Protein AF-R9MPZ7-F1 (afdb_monomer)

Foldseek 3Di:
DDPCDDLPPQQQFADQACRVPSVVVVVVVPPDDDDDDDDDDDDPPPQPFDADPQARDTHSDPPDGHRRDDQDFFLLSLLVVDDPLCSVVSVLLVVLLPVLDPPWDWGQDSSWIWTAAPHFIKTWGGGPFWIKTFLAQVLCVVCVVVLVVFRDDNGTTTGGSVDDDPSVSSSVSSNVRRD

Structure (mmCIF, N/CA/C/O backbone):
data_AF-R9MPZ7-F1
#
_entry.id   AF-R9MPZ7-F1
#
loop_
_atom_site.group_PDB
_atom_site.id
_atom_site.type_symbol
_atom_site.label_atom_id
_atom_site.label_alt_id
_atom_site.label_comp_id
_atom_site.label_asym_id
_atom_site.label_entity_id
_atom_site.label_seq_id
_atom_site.pdbx_PDB_ins_code
_atom_site.Cartn_x
_atom_site.Cartn_y
_atom_site.Cartn_z
_atom_site.occupancy
_atom_site.B_iso_or_equiv
_atom_site.auth_seq_id
_atom_site.auth_comp_id
_atom_site.auth_asym_id
_atom_site.auth_atom_id
_atom_site.pdbx_PDB_model_num
ATOM 1 N N . MET A 1 1 ? -10.317 -28.541 0.057 1.00 32.41 1 MET A N 1
ATOM 2 C CA . MET A 1 1 ? -10.136 -27.081 -0.075 1.00 32.41 1 MET A CA 1
ATOM 3 C C . MET A 1 1 ? -9.480 -26.610 1.207 1.00 32.41 1 MET A C 1
ATOM 5 O O . MET A 1 1 ? -10.174 -26.395 2.184 1.00 32.41 1 MET A O 1
ATOM 9 N N . GLU A 1 2 ? -8.153 -26.545 1.244 1.00 27.80 2 GLU A N 1
ATOM 10 C CA . GLU A 1 2 ? -7.414 -26.044 2.406 1.00 27.80 2 GLU A CA 1
ATOM 11 C C . GLU A 1 2 ? -6.335 -25.105 1.883 1.00 27.80 2 GLU A C 1
ATOM 13 O O . GLU A 1 2 ? -5.354 -25.539 1.286 1.00 27.80 2 GLU A O 1
ATOM 18 N N . ILE A 1 3 ? -6.553 -23.802 2.049 1.00 35.22 3 ILE A N 1
ATOM 19 C CA . ILE A 1 3 ? -5.539 -22.777 1.789 1.00 35.22 3 ILE A CA 1
ATOM 20 C C . ILE A 1 3 ? -5.187 -22.131 3.131 1.00 35.22 3 ILE A C 1
ATOM 22 O O . ILE A 1 3 ? -5.409 -20.948 3.363 1.00 35.22 3 ILE A O 1
ATOM 26 N N . SER A 1 4 ? -4.670 -22.934 4.062 1.00 31.81 4 SER A N 1
ATOM 27 C CA . SER A 1 4 ? -4.087 -22.457 5.318 1.00 31.81 4 SER A CA 1
ATOM 28 C C . SER A 1 4 ? -2.633 -22.038 5.072 1.00 31.81 4 SER A C 1
ATOM 30 O O . SER A 1 4 ? -1.670 -22.722 5.415 1.00 31.81 4 SER A O 1
ATOM 32 N N . GLY A 1 5 ? -2.456 -20.887 4.419 1.00 35.25 5 GLY A N 1
ATOM 33 C CA . GLY A 1 5 ? -1.146 -20.243 4.328 1.00 35.25 5 GLY A CA 1
ATOM 34 C C . GLY A 1 5 ? -0.676 -19.833 5.725 1.00 35.25 5 GLY A C 1
ATOM 35 O O . GLY A 1 5 ? -1.340 -19.042 6.392 1.00 35.25 5 GLY A O 1
ATOM 36 N N . ARG A 1 6 ? 0.461 -20.373 6.182 1.00 36.53 6 ARG A N 1
ATOM 37 C CA . ARG A 1 6 ? 1.02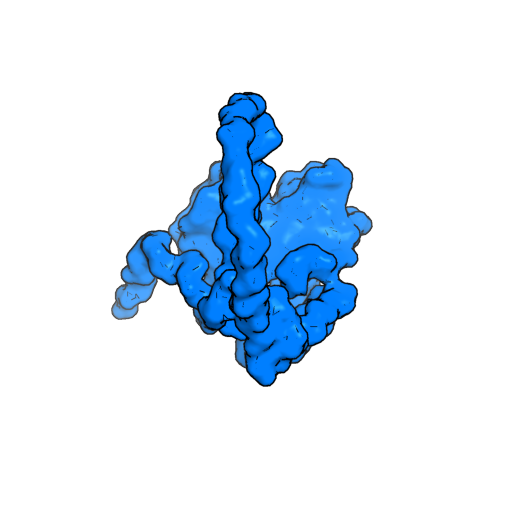1 -20.085 7.512 1.00 36.53 6 ARG A CA 1
ATOM 38 C C . ARG A 1 6 ? 1.215 -18.565 7.705 1.00 36.53 6 ARG A C 1
ATOM 40 O O . ARG A 1 6 ? 1.735 -17.914 6.795 1.00 36.53 6 ARG A O 1
ATOM 47 N N . PRO A 1 7 ? 0.910 -18.000 8.890 1.00 40.06 7 PRO A N 1
ATOM 48 C CA . PRO A 1 7 ? 0.994 -16.556 9.168 1.00 40.06 7 PRO A CA 1
ATOM 49 C C . PRO A 1 7 ? 2.359 -15.882 8.901 1.00 40.06 7 PRO A C 1
ATOM 51 O O . PRO A 1 7 ? 2.436 -14.663 8.821 1.00 40.06 7 PRO A O 1
ATOM 54 N N . GLY A 1 8 ? 3.447 -16.643 8.730 1.00 39.06 8 GLY A N 1
ATOM 55 C CA . GLY A 1 8 ? 4.814 -16.112 8.618 1.00 39.06 8 GLY A CA 1
ATOM 56 C C . GLY A 1 8 ? 5.377 -15.888 7.204 1.00 39.06 8 GLY A C 1
ATOM 57 O O . GLY A 1 8 ? 6.500 -15.392 7.089 1.00 39.06 8 GLY A O 1
ATOM 58 N N . GLU A 1 9 ? 4.673 -16.256 6.126 1.00 46.06 9 GLU A N 1
ATOM 59 C CA . GLU A 1 9 ? 5.253 -16.237 4.763 1.00 46.06 9 GLU A CA 1
ATOM 60 C C . GLU A 1 9 ? 4.840 -15.047 3.884 1.00 46.06 9 GLU A C 1
ATOM 62 O O . GLU A 1 9 ? 5.439 -14.814 2.829 1.00 46.06 9 GLU A O 1
ATOM 67 N N . TRP A 1 10 ? 3.865 -14.251 4.317 1.00 48.66 10 TRP A N 1
ATOM 68 C CA . TRP A 1 10 ? 3.258 -13.224 3.472 1.00 48.66 10 TRP A CA 1
ATOM 69 C C . TRP A 1 10 ? 4.205 -12.043 3.180 1.00 48.66 10 TRP A C 1
ATOM 71 O O . TRP A 1 10 ? 4.247 -11.568 2.054 1.00 48.66 10 TRP A O 1
ATOM 81 N N . GLY A 1 11 ? 5.092 -11.648 4.100 1.00 50.16 11 GLY A N 1
ATOM 82 C CA . GLY A 1 11 ? 5.930 -10.447 3.927 1.00 50.16 11 GLY A CA 1
ATOM 83 C C . GLY A 1 11 ? 7.163 -10.553 3.010 1.00 50.16 11 GLY A C 1
ATOM 84 O O . GLY A 1 11 ? 7.801 -9.540 2.738 1.00 50.16 11 GLY A O 1
ATOM 85 N N . LYS A 1 12 ? 7.558 -11.746 2.534 1.00 48.94 12 LYS A N 1
ATOM 86 C CA . LYS A 1 12 ? 8.933 -11.958 2.009 1.00 48.94 12 LYS A CA 1
ATOM 87 C C . LYS A 1 12 ? 9.092 -11.923 0.487 1.00 48.94 12 LYS A C 1
ATOM 89 O O . LYS A 1 12 ? 10.217 -12.023 -0.010 1.00 48.94 12 LYS A O 1
ATOM 94 N N . SER A 1 13 ? 8.005 -11.810 -0.276 1.00 56.50 13 SER A N 1
ATOM 95 C CA . SER A 1 13 ? 8.037 -12.048 -1.727 1.00 56.50 13 SER A CA 1
ATOM 96 C C . SER A 1 13 ? 7.462 -10.904 -2.561 1.00 56.50 13 SER A C 1
ATOM 98 O O . SER A 1 13 ? 6.609 -11.112 -3.418 1.00 56.50 13 SER A O 1
ATOM 100 N N . CYS A 1 14 ? 7.960 -9.683 -2.369 1.00 62.28 14 CYS A N 1
ATOM 101 C CA . CYS A 1 14 ? 7.661 -8.605 -3.312 1.00 62.28 14 CYS A CA 1
ATOM 102 C C . CYS A 1 14 ? 8.492 -8.741 -4.599 1.00 62.28 14 CYS A C 1
ATOM 104 O O . CYS A 1 14 ? 9.522 -9.429 -4.609 1.00 62.28 14 CYS A O 1
ATOM 106 N N . PHE A 1 15 ? 8.010 -8.176 -5.714 1.00 48.47 15 PHE A N 1
ATOM 107 C CA . PHE A 1 15 ? 8.695 -8.296 -7.006 1.00 48.47 15 PHE A CA 1
ATOM 108 C C . PHE A 1 15 ? 10.156 -7.824 -6.892 1.00 48.47 15 PHE A C 1
ATOM 110 O O . PHE A 1 15 ? 10.439 -6.923 -6.099 1.00 48.47 15 PHE A O 1
ATOM 117 N N . PRO A 1 16 ? 11.111 -8.455 -7.604 1.00 43.19 16 PRO A N 1
ATOM 118 C CA . PRO A 1 16 ? 12.512 -8.040 -7.580 1.00 43.19 16 PRO A CA 1
ATOM 119 C C . PRO A 1 16 ? 12.616 -6.579 -8.044 1.00 43.19 16 PRO A C 1
ATOM 121 O O . PRO A 1 16 ? 12.438 -6.280 -9.217 1.00 43.19 16 PRO A O 1
ATOM 124 N N . GLY A 1 17 ? 12.826 -5.683 -7.078 1.00 48.56 17 GLY A N 1
ATOM 125 C CA . GLY A 1 17 ? 12.708 -4.228 -7.214 1.00 48.56 17 GLY A CA 1
ATOM 126 C C . GLY A 1 17 ? 11.948 -3.581 -6.045 1.00 48.56 17 GLY A C 1
ATOM 127 O O . GLY A 1 17 ? 12.364 -2.546 -5.541 1.00 48.56 17 GLY A O 1
ATOM 128 N N . ASN A 1 18 ? 10.932 -4.266 -5.514 1.00 50.91 18 ASN A N 1
ATOM 129 C CA . ASN A 1 18 ? 10.116 -3.840 -4.366 1.00 50.91 18 ASN A CA 1
ATOM 130 C C . ASN A 1 18 ? 10.629 -4.403 -3.022 1.00 50.91 18 ASN A C 1
ATOM 132 O O . ASN A 1 18 ? 10.192 -3.989 -1.953 1.00 50.91 18 ASN A O 1
ATOM 136 N N . ARG A 1 19 ? 11.580 -5.351 -3.052 1.00 40.44 19 ARG A N 1
ATOM 137 C CA . ARG A 1 19 ? 12.083 -6.075 -1.863 1.00 40.44 19 ARG A CA 1
ATOM 138 C C . ARG A 1 19 ? 12.892 -5.210 -0.885 1.00 40.44 19 ARG A C 1
ATOM 140 O O . ARG A 1 19 ? 13.095 -5.622 0.247 1.00 40.44 19 ARG A O 1
ATOM 147 N N . TYR A 1 20 ? 13.352 -4.030 -1.303 1.00 39.34 20 TYR A N 1
ATOM 148 C CA . TYR A 1 20 ? 14.161 -3.135 -0.466 1.00 39.34 20 TYR A CA 1
ATOM 149 C C . TYR A 1 20 ? 13.355 -2.227 0.475 1.00 39.34 20 TYR A C 1
ATOM 151 O O . TYR A 1 20 ? 13.945 -1.568 1.328 1.00 39.34 20 TYR A O 1
ATOM 159 N N . PHE A 1 21 ? 12.026 -2.183 0.327 1.00 45.53 21 PHE A N 1
ATOM 160 C CA . PHE A 1 21 ? 11.200 -1.116 0.903 1.00 45.53 21 PHE A CA 1
ATOM 161 C C . PHE A 1 21 ? 10.259 -1.556 2.033 1.00 45.53 21 P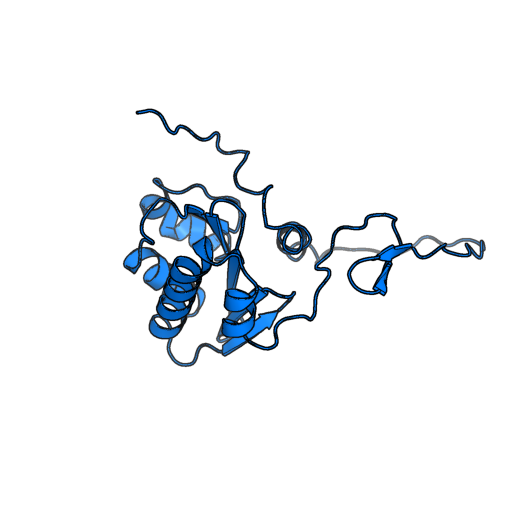HE A C 1
ATOM 163 O O . PHE A 1 21 ? 9.946 -0.738 2.893 1.00 45.53 21 PHE A O 1
ATOM 170 N N . ALA A 1 22 ? 9.889 -2.840 2.118 1.00 37.50 22 ALA A N 1
ATOM 171 C CA . ALA A 1 22 ? 9.071 -3.349 3.226 1.00 37.50 22 ALA A CA 1
ATOM 172 C C . ALA A 1 22 ? 9.819 -3.339 4.577 1.00 37.50 22 ALA A C 1
ATOM 174 O O . ALA A 1 22 ? 9.220 -3.032 5.605 1.00 37.50 22 ALA A O 1
ATOM 175 N N . ASP A 1 23 ? 11.132 -3.608 4.573 1.00 35.62 23 ASP A N 1
ATOM 176 C CA . ASP A 1 23 ? 11.926 -3.728 5.806 1.00 35.62 23 ASP A CA 1
ATOM 177 C C . ASP A 1 23 ? 12.312 -2.377 6.431 1.00 35.62 23 ASP A C 1
ATOM 179 O O . ASP A 1 23 ? 12.549 -2.323 7.630 1.00 35.62 23 ASP A O 1
ATOM 183 N N . LYS A 1 24 ? 12.359 -1.263 5.679 1.00 39.00 24 LYS A N 1
ATOM 184 C CA . LYS A 1 24 ? 12.748 0.049 6.245 1.00 39.00 24 LYS A CA 1
ATOM 185 C C . LYS A 1 24 ? 11.593 0.854 6.843 1.00 39.00 24 LYS A C 1
ATOM 187 O O . LYS A 1 24 ? 11.848 1.632 7.758 1.00 39.00 24 LYS A O 1
ATOM 192 N N . GLN A 1 25 ? 10.348 0.653 6.400 1.00 42.41 25 GLN A N 1
ATOM 193 C CA . GLN A 1 25 ? 9.182 1.304 7.020 1.00 42.41 25 GLN A CA 1
ATOM 194 C C . GLN A 1 25 ? 8.983 0.823 8.469 1.00 42.41 25 GLN A C 1
ATOM 196 O O . GLN A 1 25 ? 8.589 1.605 9.325 1.00 42.41 25 GLN A O 1
ATOM 201 N N . ALA A 1 26 ? 9.325 -0.437 8.766 1.00 34.62 26 ALA A N 1
ATOM 202 C CA . ALA A 1 26 ? 9.309 -0.978 10.127 1.00 34.62 26 ALA A CA 1
ATOM 203 C C . ALA A 1 26 ? 10.370 -0.351 11.055 1.00 34.62 26 ALA A C 1
ATOM 205 O O . ALA A 1 26 ? 10.193 -0.369 12.267 1.00 34.62 26 ALA A O 1
ATOM 206 N N . VAL A 1 27 ? 11.450 0.212 10.498 1.00 35.09 27 VAL A N 1
ATOM 207 C CA . VAL A 1 27 ? 12.577 0.798 11.255 1.00 35.09 27 VAL A CA 1
ATOM 208 C C . VAL A 1 27 ? 12.431 2.321 11.405 1.00 35.09 27 VAL A C 1
ATOM 210 O O . VAL A 1 27 ? 13.108 2.934 12.223 1.00 35.09 27 VAL A O 1
ATOM 213 N N . ALA A 1 28 ? 11.533 2.957 10.644 1.00 33.09 28 ALA A N 1
ATOM 214 C CA . ALA A 1 28 ? 11.323 4.406 10.694 1.00 33.09 28 ALA A CA 1
ATOM 215 C C . ALA A 1 28 ? 10.588 4.896 11.963 1.00 33.09 28 ALA A C 1
ATOM 217 O O . ALA A 1 28 ? 10.572 6.098 12.207 1.00 33.09 28 ALA A O 1
ATOM 218 N N . ASP A 1 29 ? 10.040 3.990 12.779 1.00 35.78 29 ASP A N 1
ATOM 219 C CA . ASP A 1 29 ? 9.346 4.305 14.043 1.00 35.78 29 ASP A CA 1
ATOM 220 C C . ASP A 1 29 ? 10.282 4.332 15.274 1.00 35.78 29 ASP A C 1
ATOM 222 O O . ASP A 1 29 ? 9.874 4.662 16.382 1.00 35.78 29 ASP A O 1
ATOM 226 N N . GLU A 1 30 ? 11.568 4.002 15.113 1.00 36.75 30 GLU A N 1
ATOM 227 C CA . GLU A 1 30 ? 12.502 3.847 16.236 1.00 36.75 30 GLU A CA 1
ATOM 228 C C . GLU A 1 30 ? 13.652 4.857 16.166 1.00 36.75 30 GLU A C 1
ATOM 230 O O . GLU A 1 30 ? 14.824 4.513 15.999 1.00 36.75 30 GLU A O 1
ATOM 235 N N . ARG A 1 31 ? 13.335 6.155 16.273 1.00 38.34 31 ARG A N 1
ATOM 236 C CA . ARG A 1 31 ? 14.380 7.178 16.439 1.00 38.34 31 ARG A CA 1
ATOM 237 C C . ARG A 1 31 ? 13.995 8.330 17.360 1.00 38.34 31 ARG A C 1
ATOM 239 O O . ARG A 1 31 ? 14.027 9.482 16.952 1.00 38.34 31 ARG A O 1
ATOM 246 N N . LEU A 1 32 ? 13.758 8.020 18.634 1.00 43.28 32 LEU A N 1
ATOM 247 C CA . LEU A 1 32 ? 13.983 8.953 19.745 1.00 43.28 32 LEU A CA 1
ATOM 248 C C . LEU A 1 32 ? 14.483 8.201 20.991 1.00 43.28 32 LEU A C 1
ATOM 250 O O . LEU A 1 32 ? 13.695 7.897 21.880 1.00 43.28 32 LEU A O 1
ATOM 254 N N . ARG A 1 33 ? 15.795 7.921 21.065 1.00 36.38 33 ARG A N 1
ATOM 255 C CA . ARG A 1 33 ? 16.597 7.913 22.313 1.00 36.38 33 ARG A CA 1
ATOM 256 C C . ARG A 1 33 ? 18.074 7.575 22.053 1.00 36.38 33 ARG A C 1
ATOM 258 O O . ARG A 1 33 ? 18.371 6.429 21.758 1.00 36.38 33 ARG A O 1
ATOM 265 N N . GLY A 1 34 ? 18.934 8.589 22.236 1.00 32.72 34 GLY A N 1
ATOM 266 C CA . GLY A 1 34 ? 20.308 8.545 22.789 1.00 32.72 34 GLY A CA 1
ATOM 267 C C . GLY A 1 34 ? 21.379 7.684 22.101 1.00 32.72 34 GLY A C 1
ATOM 268 O O . GLY A 1 34 ? 21.080 6.734 21.404 1.00 32.72 34 GLY A O 1
ATOM 269 N N . THR A 1 35 ? 22.682 7.910 22.244 1.00 33.75 35 THR A N 1
ATOM 270 C CA . THR A 1 35 ? 23.527 8.984 22.796 1.00 33.75 35 THR A CA 1
ATOM 271 C C . THR A 1 35 ? 24.942 8.744 22.236 1.00 33.75 35 THR A C 1
ATOM 273 O O . THR A 1 35 ? 25.230 7.702 21.654 1.00 33.75 35 THR A O 1
ATOM 276 N N . GLU A 1 36 ? 25.789 9.752 22.392 1.00 39.22 36 GLU A N 1
ATOM 277 C CA . GLU A 1 36 ? 27.143 9.953 21.875 1.00 39.22 36 GLU A CA 1
ATOM 278 C C . GLU A 1 36 ? 28.235 8.878 22.123 1.00 39.22 36 GLU A C 1
ATOM 280 O O . GLU A 1 36 ? 28.166 8.072 23.044 1.00 39.22 36 GLU A O 1
ATOM 285 N N . GLN A 1 37 ? 29.321 9.079 21.351 1.00 40.53 37 GLN A N 1
ATOM 286 C CA . GLN A 1 37 ? 30.757 8.842 21.612 1.00 40.53 37 GLN A CA 1
ATOM 287 C C . GLN A 1 37 ? 31.440 7.513 21.227 1.00 40.53 37 GLN A C 1
ATOM 289 O O . GLN A 1 37 ? 31.150 6.439 21.736 1.00 40.53 37 GLN A O 1
ATOM 294 N N . GLY A 1 38 ?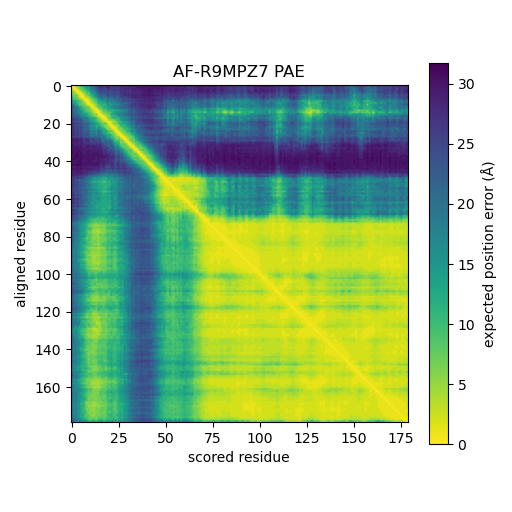 32.496 7.651 20.405 1.00 33.00 38 GLY A N 1
ATOM 295 C CA . GLY A 1 38 ? 33.531 6.632 20.196 1.00 33.00 38 GLY A CA 1
ATOM 296 C C . GLY A 1 38 ? 34.463 6.903 19.005 1.00 33.00 38 GLY A C 1
ATOM 297 O O . GLY A 1 38 ? 34.175 6.521 17.880 1.00 33.00 38 GLY A O 1
ATOM 298 N N . ARG A 1 39 ? 35.597 7.562 19.261 1.00 44.88 39 ARG A N 1
ATOM 299 C CA . ARG A 1 39 ? 36.706 7.906 18.342 1.00 44.88 39 ARG A CA 1
ATOM 300 C C . ARG A 1 39 ? 37.565 6.672 18.002 1.00 44.88 39 ARG A C 1
ATOM 302 O O . ARG A 1 39 ? 37.912 5.963 18.941 1.00 44.88 39 ARG A O 1
ATOM 309 N N . LYS A 1 40 ? 38.037 6.518 16.748 1.00 38.31 40 LYS A N 1
ATOM 310 C CA . LYS A 1 40 ? 39.472 6.390 16.350 1.00 38.31 40 LYS A CA 1
ATOM 311 C C . LYS A 1 40 ? 39.698 5.875 14.908 1.00 38.31 40 LYS A C 1
ATOM 313 O O . LYS A 1 40 ? 39.064 4.933 14.463 1.00 38.31 40 LYS A O 1
ATOM 318 N N . SER A 1 41 ? 40.690 6.518 14.277 1.00 35.12 41 SER A N 1
ATOM 319 C CA . SER A 1 41 ? 41.667 6.031 13.280 1.00 35.12 41 SER A CA 1
ATOM 320 C C . SER A 1 41 ? 41.200 5.406 11.959 1.00 35.12 41 SER A C 1
ATOM 322 O O . SER A 1 41 ? 40.901 4.223 11.888 1.00 35.12 41 SER A O 1
ATOM 324 N N . GLY A 1 42 ? 41.329 6.205 10.896 1.00 47.34 42 GLY A N 1
ATOM 325 C CA . GLY A 1 42 ? 42.255 5.947 9.786 1.00 47.34 42 GLY A CA 1
ATOM 326 C C . GLY A 1 42 ? 42.333 4.528 9.226 1.00 47.34 42 GLY A C 1
ATOM 327 O O . GLY A 1 42 ? 43.222 3.778 9.604 1.00 47.34 42 GLY A O 1
ATOM 328 N N . PHE A 1 43 ? 41.490 4.255 8.236 1.00 34.69 43 PHE A N 1
ATOM 329 C CA . PHE A 1 43 ? 41.781 3.398 7.091 1.00 34.69 43 PHE A CA 1
ATOM 330 C C . PHE A 1 43 ? 41.020 4.024 5.919 1.00 34.69 43 PHE A C 1
ATOM 332 O O . PHE A 1 43 ? 39.799 4.165 5.977 1.00 34.69 43 PHE A O 1
ATOM 339 N N . THR A 1 44 ? 41.719 4.495 4.889 1.00 44.94 44 THR A N 1
ATOM 340 C CA . THR A 1 44 ? 41.074 4.812 3.612 1.00 44.94 44 THR A CA 1
ATOM 341 C C . THR A 1 44 ? 40.745 3.478 2.956 1.00 44.94 44 THR A C 1
ATOM 343 O O . THR A 1 44 ? 41.554 2.940 2.207 1.00 44.94 44 THR A O 1
ATOM 346 N N . GLU A 1 45 ? 39.603 2.890 3.315 1.00 49.75 45 GLU A N 1
ATOM 347 C CA . GLU A 1 45 ? 39.023 1.805 2.530 1.00 49.75 45 GLU A CA 1
ATOM 348 C C . GLU A 1 45 ? 38.626 2.409 1.181 1.00 49.75 45 GLU A C 1
ATOM 350 O O . GLU A 1 45 ? 37.655 3.163 1.089 1.00 49.75 45 GLU A O 1
ATOM 355 N N . GLU A 1 46 ? 39.398 2.114 0.134 1.00 57.00 46 GLU A N 1
ATOM 356 C CA . GLU A 1 46 ? 38.882 2.126 -1.232 1.00 57.00 46 GLU A CA 1
ATOM 357 C C . GLU A 1 46 ? 37.701 1.153 -1.252 1.00 57.00 46 GLU A C 1
ATOM 359 O O . GLU A 1 46 ? 37.850 -0.061 -1.375 1.00 57.00 46 GLU A O 1
ATOM 364 N N . THR A 1 47 ? 36.505 1.682 -1.002 1.00 61.59 47 THR A N 1
ATOM 365 C CA . THR A 1 47 ? 35.272 0.916 -1.089 1.00 61.59 47 THR A CA 1
ATOM 366 C C . THR A 1 47 ? 35.077 0.584 -2.556 1.00 61.59 47 THR A C 1
ATOM 368 O O . THR A 1 47 ? 34.685 1.459 -3.326 1.00 61.59 47 THR A O 1
ATOM 371 N N . ASP A 1 48 ? 35.377 -0.654 -2.939 1.00 70.94 48 ASP A N 1
ATOM 372 C CA . ASP A 1 48 ? 35.017 -1.204 -4.242 1.00 70.94 48 ASP A CA 1
ATOM 373 C C . ASP A 1 48 ? 33.482 -1.172 -4.349 1.00 70.94 48 ASP A C 1
ATOM 375 O O . ASP A 1 48 ? 32.761 -2.014 -3.802 1.00 70.94 48 ASP A O 1
ATOM 379 N N . MET A 1 49 ? 32.967 -0.078 -4.916 1.00 80.81 49 MET A N 1
ATOM 380 C CA . MET A 1 49 ? 31.538 0.168 -5.042 1.00 80.81 49 MET A CA 1
ATOM 381 C C . MET A 1 49 ? 31.011 -0.736 -6.149 1.00 80.81 49 MET A C 1
ATOM 383 O O . MET A 1 49 ? 31.372 -0.608 -7.316 1.00 80.81 49 MET A O 1
ATOM 387 N N . TRP A 1 50 ? 30.105 -1.644 -5.800 1.00 86.19 50 TRP A N 1
ATOM 388 C CA . TRP A 1 50 ? 29.471 -2.505 -6.784 1.00 86.19 50 TRP A CA 1
ATOM 389 C C . TRP A 1 50 ? 28.403 -1.737 -7.563 1.00 86.19 50 TRP A C 1
ATOM 391 O O . TRP A 1 50 ? 27.493 -1.145 -6.980 1.00 86.19 50 TRP A O 1
ATOM 401 N N . ILE A 1 51 ? 28.473 -1.795 -8.890 1.00 83.44 51 ILE A N 1
ATOM 402 C CA . ILE A 1 51 ? 27.511 -1.155 -9.791 1.00 83.44 51 ILE A CA 1
ATOM 403 C C . ILE A 1 51 ? 26.419 -2.168 -10.177 1.00 83.44 51 ILE A C 1
ATOM 405 O O . ILE A 1 51 ? 26.740 -3.249 -10.673 1.00 83.44 51 ILE A O 1
ATOM 409 N N . CYS A 1 52 ? 25.120 -1.844 -10.005 1.00 79.00 52 CYS A N 1
ATOM 410 C CA . CYS A 1 52 ? 24.037 -2.723 -10.502 1.00 79.00 52 CYS A CA 1
ATOM 411 C C . CYS A 1 52 ? 24.169 -2.862 -12.022 1.00 79.00 52 CYS A C 1
ATOM 413 O O . CYS A 1 52 ? 23.953 -1.868 -12.719 1.00 79.00 52 CYS A O 1
ATOM 415 N N . PRO A 1 53 ? 24.361 -4.073 -12.578 1.00 79.31 53 PRO A N 1
ATOM 416 C CA . PRO A 1 53 ? 24.436 -4.259 -14.027 1.00 79.31 53 PRO A CA 1
ATOM 417 C C . PRO A 1 53 ? 23.106 -3.948 -14.733 1.00 79.31 53 PRO A C 1
ATOM 419 O O . PRO A 1 53 ? 23.069 -3.835 -15.951 1.00 79.31 53 PRO A O 1
ATOM 422 N N . LYS A 1 54 ? 22.001 -3.808 -13.983 1.00 72.06 54 LYS A N 1
ATOM 423 C CA . LYS A 1 54 ? 20.676 -3.475 -14.528 1.00 72.06 54 LYS A CA 1
ATOM 424 C C . LYS A 1 54 ? 20.334 -1.984 -14.506 1.00 72.06 54 LYS A C 1
ATOM 426 O O . LYS A 1 54 ? 19.497 -1.575 -15.298 1.00 72.06 54 LYS A O 1
ATOM 431 N N . CYS A 1 55 ? 20.890 -1.179 -13.594 1.00 75.06 55 CYS A N 1
ATOM 432 C CA . CYS A 1 55 ? 20.559 0.256 -13.524 1.00 75.06 55 CYS A CA 1
ATOM 433 C C . CYS A 1 55 ? 21.752 1.198 -13.357 1.00 75.06 55 CYS A C 1
ATOM 435 O O . CYS A 1 55 ? 21.534 2.392 -13.189 1.00 75.06 55 CYS A O 1
ATOM 437 N N . GLY A 1 56 ? 22.986 0.691 -13.331 1.00 74.88 56 GLY A N 1
ATOM 438 C CA . GLY A 1 56 ? 24.195 1.514 -13.269 1.00 74.88 56 GLY A CA 1
ATOM 439 C C . GLY A 1 56 ? 24.407 2.279 -11.959 1.00 74.88 56 GLY A C 1
ATOM 440 O O . GLY A 1 56 ? 25.279 3.133 -11.902 1.00 74.88 56 GLY A O 1
ATOM 441 N N . ARG A 1 57 ? 23.619 2.012 -10.907 1.00 76.69 57 ARG A N 1
ATOM 442 C CA . ARG A 1 57 ? 23.775 2.685 -9.607 1.00 76.69 57 ARG A CA 1
ATOM 443 C C . ARG A 1 57 ? 24.847 2.005 -8.765 1.00 76.69 57 ARG A C 1
ATOM 445 O O . ARG A 1 57 ? 24.939 0.779 -8.783 1.00 76.69 57 ARG A O 1
ATOM 452 N N . GLU A 1 58 ? 25.594 2.814 -8.024 1.00 84.62 58 GLU A N 1
ATOM 453 C CA . GLU A 1 58 ? 26.681 2.394 -7.139 1.00 84.62 58 GLU A CA 1
ATOM 454 C C . GLU A 1 58 ? 26.168 2.026 -5.745 1.00 84.62 58 GLU A C 1
ATOM 456 O O . GLU A 1 58 ? 25.338 2.721 -5.150 1.00 84.62 58 GLU A O 1
ATOM 461 N N . PHE A 1 59 ? 26.685 0.924 -5.212 1.00 81.25 59 PHE A N 1
ATOM 462 C CA . PHE A 1 59 ? 26.288 0.365 -3.930 1.00 81.25 59 PHE A CA 1
ATOM 463 C C . PHE A 1 59 ? 27.501 -0.101 -3.135 1.00 81.25 59 PHE A C 1
ATOM 465 O O . PHE A 1 59 ? 28.444 -0.669 -3.674 1.00 81.25 59 PHE A O 1
ATOM 472 N N . LYS A 1 60 ? 27.420 0.043 -1.809 1.00 83.31 60 LYS A N 1
ATOM 473 C CA . LYS A 1 60 ? 28.476 -0.408 -0.886 1.00 83.31 60 LYS A CA 1
ATOM 474 C C . LYS A 1 60 ? 28.598 -1.931 -0.788 1.00 83.31 60 LYS A C 1
ATOM 476 O O . LYS A 1 60 ? 29.549 -2.428 -0.202 1.00 83.31 60 LYS A O 1
ATOM 481 N N . ARG A 1 61 ? 27.586 -2.679 -1.237 1.00 79.12 61 ARG A N 1
ATOM 482 C CA . ARG A 1 61 ? 27.536 -4.143 -1.133 1.00 79.12 61 ARG A CA 1
ATOM 483 C C . ARG A 1 61 ? 27.219 -4.751 -2.494 1.00 79.12 61 ARG A C 1
ATOM 485 O O . ARG A 1 61 ? 26.316 -4.287 -3.189 1.00 79.12 61 ARG A O 1
ATOM 492 N N . THR A 1 62 ? 27.917 -5.825 -2.844 1.00 80.44 62 THR A N 1
ATOM 493 C CA . THR A 1 62 ? 27.621 -6.623 -4.039 1.00 80.44 62 THR A CA 1
ATOM 494 C C . THR A 1 62 ? 26.229 -7.244 -3.939 1.00 80.44 62 THR A C 1
ATOM 496 O O . THR A 1 62 ? 25.799 -7.671 -2.865 1.00 80.44 62 THR A O 1
ATOM 499 N N . ASN A 1 63 ? 25.482 -7.252 -5.051 1.00 73.50 63 ASN A N 1
ATOM 500 C CA . ASN A 1 63 ? 24.085 -7.704 -5.097 1.00 73.50 63 ASN A CA 1
ATOM 501 C C . ASN A 1 63 ? 23.190 -7.058 -4.028 1.00 73.50 63 ASN A C 1
ATOM 503 O O . ASN A 1 63 ? 22.213 -7.665 -3.573 1.00 73.50 63 ASN A O 1
ATOM 507 N N . GLN A 1 64 ? 23.499 -5.818 -3.629 1.00 72.56 64 GLN A N 1
ATOM 508 C CA . GLN A 1 64 ? 22.622 -5.059 -2.757 1.00 72.56 64 GLN A CA 1
ATOM 5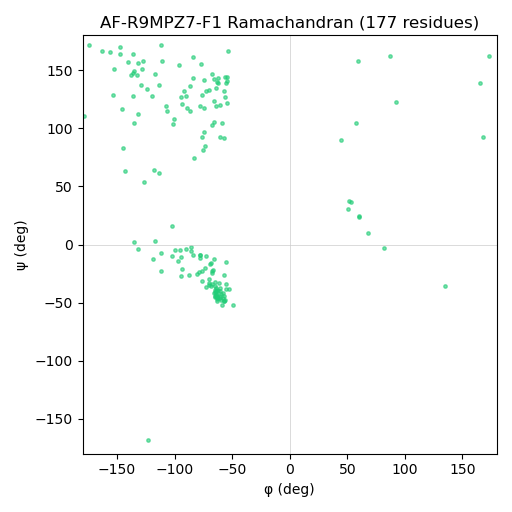09 C C . GLN A 1 64 ? 21.241 -5.015 -3.411 1.00 72.56 64 GLN A C 1
ATOM 511 O O . GLN A 1 64 ? 21.108 -4.583 -4.554 1.00 72.56 64 GLN A O 1
ATOM 516 N N . GLY A 1 65 ? 20.207 -5.502 -2.721 1.00 64.00 65 GLY A N 1
ATOM 517 C CA . GLY A 1 65 ? 18.849 -5.370 -3.237 1.00 64.00 65 GLY A CA 1
ATOM 518 C C . GLY A 1 65 ? 18.543 -3.892 -3.500 1.00 64.00 65 GLY A C 1
ATOM 519 O O . GLY A 1 65 ? 19.038 -3.010 -2.812 1.00 64.00 65 GLY A O 1
ATOM 520 N N . HIS A 1 66 ? 17.785 -3.597 -4.538 1.00 66.38 66 HIS A N 1
ATOM 521 C CA . HIS A 1 66 ? 17.250 -2.264 -4.792 1.00 66.38 66 HIS A CA 1
ATOM 522 C C . HIS A 1 66 ? 16.309 -2.353 -5.988 1.00 66.38 66 HIS A C 1
ATOM 524 O O . HIS A 1 66 ? 16.219 -3.375 -6.673 1.00 66.38 66 HIS A O 1
ATOM 530 N N . TYR A 1 67 ? 15.616 -1.254 -6.243 1.00 65.81 67 TYR A N 1
ATOM 531 C CA . TYR A 1 67 ? 14.834 -1.065 -7.450 1.00 65.81 67 TYR A CA 1
ATOM 532 C C . TYR A 1 67 ? 15.747 -0.749 -8.644 1.00 65.81 67 TYR A C 1
ATOM 534 O O . TYR A 1 67 ? 16.096 0.406 -8.847 1.00 65.81 67 TYR A O 1
ATOM 542 N N . CYS A 1 68 ? 16.205 -1.726 -9.433 1.00 64.19 68 CYS A N 1
ATOM 543 C CA . CYS A 1 68 ? 16.910 -1.389 -10.684 1.00 64.19 68 CYS A CA 1
ATOM 544 C C . CYS A 1 68 ? 15.844 -0.916 -11.712 1.00 64.19 68 CYS A C 1
ATOM 546 O O . CYS A 1 68 ? 15.172 -1.745 -12.317 1.00 64.19 68 CYS A O 1
ATOM 548 N N . GLY A 1 69 ? 15.648 0.405 -11.852 1.00 67.69 69 GLY A N 1
ATOM 549 C CA . GLY A 1 69 ? 14.677 1.034 -12.764 1.00 67.69 69 GLY A CA 1
ATOM 550 C C . GLY A 1 69 ? 14.574 2.556 -12.572 1.00 67.69 69 GLY A C 1
ATOM 551 O O . GLY A 1 69 ? 15.005 3.079 -11.539 1.00 67.69 69 GLY A O 1
ATOM 552 N N . LYS A 1 70 ? 14.010 3.274 -13.556 1.00 72.69 70 LYS A N 1
ATOM 553 C CA . LYS A 1 70 ? 13.631 4.689 -13.387 1.00 72.69 70 LYS A CA 1
ATOM 554 C C . LYS A 1 70 ? 12.505 4.742 -12.358 1.00 72.69 70 LYS A C 1
ATOM 556 O O . LYS A 1 70 ? 11.501 4.061 -12.538 1.00 72.69 70 LYS A O 1
ATOM 561 N N . ALA A 1 71 ? 12.687 5.507 -11.284 1.00 74.69 71 ALA A N 1
ATOM 562 C CA . ALA A 1 71 ? 11.626 5.680 -10.299 1.00 74.69 71 ALA A CA 1
ATOM 563 C C . ALA A 1 71 ? 10.374 6.240 -11.003 1.00 74.69 71 ALA A C 1
ATOM 565 O O . ALA A 1 71 ? 10.517 7.181 -11.793 1.00 74.69 71 ALA A O 1
ATOM 566 N N . PRO A 1 72 ? 9.185 5.666 -10.761 1.00 84.19 72 PRO A N 1
ATOM 567 C CA . PRO A 1 72 ? 7.963 6.170 -11.369 1.00 84.19 72 PRO A CA 1
ATOM 568 C C . PRO A 1 72 ? 7.705 7.599 -10.886 1.00 84.19 72 PRO A C 1
ATOM 570 O O . PRO A 1 72 ? 7.931 7.915 -9.717 1.00 84.19 72 PRO A O 1
ATOM 573 N N . GLY A 1 73 ? 7.263 8.468 -11.790 1.00 86.25 73 GLY A N 1
ATOM 574 C CA . GLY A 1 73 ? 6.868 9.839 -11.472 1.00 86.25 73 GLY A CA 1
ATOM 575 C C . GLY A 1 73 ? 5.455 9.920 -10.896 1.00 86.25 73 GLY A C 1
ATOM 576 O O . GLY A 1 73 ? 5.155 10.834 -10.132 1.00 86.25 73 GLY A O 1
ATOM 577 N N . THR A 1 74 ? 4.601 8.947 -11.221 1.00 92.75 74 THR A N 1
ATOM 578 C CA . THR A 1 74 ? 3.200 8.884 -10.783 1.00 92.75 74 THR A CA 1
ATOM 579 C C . THR A 1 74 ? 2.819 7.476 -10.332 1.00 92.75 74 THR A C 1
ATOM 581 O O . THR A 1 74 ? 3.500 6.495 -10.638 1.00 92.75 74 THR A O 1
ATOM 584 N N . VAL A 1 75 ? 1.708 7.352 -9.608 1.00 92.69 75 VAL A N 1
ATOM 585 C CA . VAL A 1 75 ? 1.157 6.042 -9.225 1.00 92.69 75 VAL A CA 1
ATOM 586 C C . VAL A 1 75 ? 0.702 5.248 -10.440 1.00 92.69 75 VAL A C 1
ATOM 588 O O . VAL A 1 75 ? 0.929 4.043 -10.481 1.00 92.69 75 VAL A O 1
ATOM 591 N N . LEU A 1 76 ? 0.157 5.905 -11.465 1.00 94.19 76 LEU A N 1
ATOM 592 C CA . LEU A 1 76 ? -0.188 5.231 -12.713 1.00 94.19 76 LEU A CA 1
ATOM 593 C C . LEU A 1 76 ? 1.057 4.621 -13.378 1.00 94.19 76 LEU A C 1
ATOM 595 O O . LEU A 1 76 ? 1.056 3.437 -13.700 1.00 94.19 76 LEU A O 1
ATOM 599 N N . GLU A 1 77 ? 2.159 5.375 -13.471 1.00 91.25 77 GLU A N 1
ATOM 600 C CA . GLU A 1 77 ? 3.442 4.847 -13.965 1.00 91.25 77 GLU A CA 1
ATOM 601 C C . GLU A 1 77 ? 3.964 3.690 -13.100 1.00 91.25 77 GLU A C 1
ATOM 603 O O . GLU A 1 77 ? 4.512 2.713 -13.617 1.00 91.25 77 GLU A O 1
ATOM 608 N N . TYR A 1 78 ? 3.782 3.766 -11.776 1.00 91.19 78 TYR A N 1
ATOM 609 C CA . TYR A 1 78 ? 4.116 2.657 -10.887 1.00 91.19 78 TYR A CA 1
ATOM 610 C C . TYR A 1 78 ? 3.318 1.402 -11.249 1.00 91.19 78 TYR A C 1
ATOM 612 O O . TYR A 1 78 ? 3.918 0.332 -11.373 1.00 91.19 78 TYR A O 1
ATOM 620 N N . ILE A 1 79 ? 2.002 1.524 -11.440 1.00 92.38 79 ILE A N 1
ATOM 621 C CA . ILE A 1 79 ? 1.113 0.414 -11.800 1.00 92.38 79 ILE A CA 1
ATOM 622 C C . ILE A 1 79 ? 1.496 -0.155 -13.169 1.00 92.38 79 ILE A C 1
ATOM 624 O O . ILE A 1 79 ? 1.618 -1.373 -13.311 1.00 92.38 79 ILE A O 1
ATOM 628 N N . ASP A 1 80 ? 1.787 0.702 -14.144 1.00 91.25 80 ASP A N 1
ATOM 629 C CA . ASP A 1 80 ? 2.226 0.295 -15.479 1.00 91.25 80 ASP A CA 1
ATOM 630 C C . ASP A 1 80 ? 3.601 -0.370 -15.501 1.00 91.25 80 ASP A C 1
ATOM 632 O O . ASP A 1 80 ? 3.897 -1.156 -16.400 1.00 91.25 80 ASP A O 1
ATOM 636 N N . SER A 1 81 ? 4.437 -0.136 -14.493 1.00 87.62 81 SER A N 1
ATOM 637 C CA . SER A 1 81 ? 5.691 -0.878 -14.341 1.00 87.62 81 SER A CA 1
ATOM 638 C C . SER A 1 81 ? 5.504 -2.286 -13.752 1.00 87.62 81 SER A C 1
ATOM 640 O O . SER A 1 81 ? 6.432 -3.095 -13.798 1.00 87.62 81 SER A O 1
ATOM 642 N N . GLN A 1 82 ? 4.319 -2.615 -13.218 1.00 88.06 82 GLN A N 1
ATOM 643 C CA . GLN A 1 82 ? 4.037 -3.934 -12.643 1.00 88.06 82 GLN A CA 1
ATOM 644 C C . GLN A 1 82 ? 3.619 -4.960 -13.715 1.00 88.06 82 GLN A C 1
ATOM 646 O O . GLN A 1 82 ? 3.192 -4.587 -14.820 1.00 88.06 82 GLN A O 1
ATOM 651 N N . PRO A 1 83 ? 3.704 -6.273 -13.415 1.00 89.38 83 PRO A N 1
ATOM 652 C CA . PRO A 1 83 ? 3.221 -7.315 -14.315 1.00 89.38 83 PRO A CA 1
ATOM 653 C C . PRO A 1 83 ? 1.759 -7.104 -14.702 1.00 89.38 83 PRO A C 1
ATOM 655 O O . PRO A 1 83 ? 0.928 -6.759 -13.865 1.00 89.38 83 PRO A O 1
ATOM 658 N N . ILE A 1 84 ? 1.431 -7.362 -15.967 1.00 89.88 84 ILE A N 1
ATOM 659 C CA . ILE A 1 84 ? 0.107 -7.060 -16.529 1.00 89.88 84 ILE A CA 1
ATOM 660 C C . ILE A 1 84 ? -1.046 -7.691 -15.734 1.00 89.88 84 ILE A C 1
ATOM 662 O O . ILE A 1 84 ? -2.085 -7.069 -15.549 1.00 89.88 84 ILE A O 1
ATOM 666 N N . VAL A 1 85 ? -0.817 -8.883 -15.174 1.00 89.12 85 VAL A N 1
ATOM 667 C CA . VAL A 1 85 ? -1.793 -9.632 -14.371 1.00 89.12 85 VAL A CA 1
ATOM 668 C C . VAL A 1 85 ? -2.137 -8.962 -13.036 1.00 89.12 85 VAL A C 1
ATOM 670 O O . VAL A 1 85 ? -3.216 -9.196 -12.507 1.00 89.12 85 VAL A O 1
ATOM 673 N N . THR A 1 86 ? -1.250 -8.128 -12.479 1.00 90.50 86 THR A N 1
ATOM 674 C CA . THR A 1 86 ? -1.486 -7.455 -11.190 1.00 90.50 86 THR A CA 1
ATOM 675 C C . THR A 1 86 ? -2.092 -6.065 -11.355 1.00 90.50 86 THR A C 1
ATOM 677 O O . THR A 1 86 ? -2.691 -5.549 -10.414 1.00 90.50 86 THR A O 1
ATOM 680 N N . ARG A 1 87 ? -1.946 -5.441 -12.534 1.00 93.50 87 ARG A N 1
ATOM 681 C CA . ARG A 1 87 ? -2.366 -4.049 -12.772 1.00 93.50 87 ARG A CA 1
ATOM 682 C C . ARG A 1 87 ? -3.842 -3.786 -12.478 1.00 93.50 87 ARG A C 1
ATOM 684 O O . ARG A 1 87 ? -4.088 -2.797 -11.798 1.00 93.50 87 ARG A O 1
ATOM 691 N N . PRO A 1 88 ? -4.810 -4.639 -12.880 1.00 95.00 88 PRO A N 1
ATOM 692 C CA . PRO A 1 88 ? -6.223 -4.371 -12.605 1.00 95.00 88 PRO A CA 1
ATOM 693 C C . PRO A 1 88 ? -6.516 -4.207 -11.110 1.00 95.00 88 PRO A C 1
ATOM 695 O O . PRO A 1 88 ? -7.204 -3.274 -10.715 1.00 95.00 88 PRO A O 1
ATOM 698 N N . ARG A 1 89 ? -5.917 -5.056 -10.265 1.00 95.12 89 ARG A N 1
ATOM 699 C CA . ARG A 1 89 ? -6.073 -4.987 -8.804 1.00 95.12 89 ARG A CA 1
ATOM 700 C C . ARG A 1 89 ? -5.389 -3.767 -8.193 1.00 95.12 89 ARG A C 1
ATOM 702 O O . ARG A 1 89 ? -5.890 -3.193 -7.236 1.00 95.12 89 ARG A O 1
ATOM 709 N N . LEU A 1 90 ? -4.248 -3.353 -8.739 1.00 95.44 90 LEU A N 1
ATOM 710 C CA . LEU A 1 90 ? -3.555 -2.148 -8.277 1.00 95.44 90 LEU A CA 1
ATOM 711 C C . LEU A 1 90 ? -4.291 -0.867 -8.696 1.00 95.44 90 LEU A C 1
ATOM 713 O O . LEU A 1 90 ? -4.337 0.079 -7.916 1.00 95.44 90 LEU A O 1
ATOM 717 N N . MET A 1 91 ? -4.889 -0.852 -9.892 1.00 96.62 91 MET A N 1
ATOM 718 C CA . MET A 1 91 ? -5.771 0.226 -10.351 1.00 96.62 91 MET A CA 1
ATOM 719 C C . MET A 1 91 ? -7.011 0.331 -9.465 1.00 96.62 91 MET A C 1
ATOM 721 O O . MET A 1 91 ? -7.363 1.422 -9.037 1.00 96.62 91 MET A O 1
ATOM 725 N N . GLU A 1 92 ? -7.639 -0.804 -9.149 1.00 96.94 92 GLU A N 1
ATOM 726 C CA . GLU A 1 92 ? -8.775 -0.869 -8.226 1.00 96.94 92 GLU A CA 1
ATOM 727 C C . GLU A 1 92 ? -8.401 -0.277 -6.856 1.00 96.94 92 GLU A C 1
ATOM 729 O O . GLU A 1 92 ? -9.086 0.619 -6.374 1.00 96.94 92 GLU A O 1
ATOM 734 N N . MET A 1 93 ? -7.257 -0.673 -6.281 1.00 96.44 93 MET A N 1
ATOM 735 C CA . MET A 1 93 ? -6.738 -0.083 -5.039 1.00 96.44 93 MET A CA 1
ATOM 736 C C . MET A 1 93 ? -6.538 1.439 -5.152 1.00 96.44 93 MET A C 1
ATOM 738 O O . MET A 1 93 ? -6.984 2.175 -4.279 1.00 96.44 93 MET A O 1
ATOM 742 N N . MET A 1 94 ? -5.894 1.927 -6.218 1.00 96.19 94 MET A N 1
ATOM 743 C CA . MET A 1 94 ? -5.685 3.365 -6.447 1.00 96.19 94 MET A CA 1
ATOM 744 C C . MET A 1 94 ? -7.012 4.137 -6.464 1.00 96.19 94 MET A C 1
ATOM 746 O O . MET A 1 94 ? -7.142 5.144 -5.770 1.00 96.19 94 MET A O 1
ATOM 750 N N . VAL A 1 95 ? -8.008 3.643 -7.204 1.00 96.19 95 VAL A N 1
ATOM 751 C CA . VAL A 1 95 ? -9.328 4.282 -7.316 1.00 96.19 95 VAL A CA 1
ATOM 752 C C . VAL A 1 95 ? -10.053 4.312 -5.970 1.00 96.19 95 VAL A C 1
ATOM 754 O O . VAL A 1 95 ? -10.588 5.355 -5.598 1.00 96.19 95 VAL A O 1
ATOM 757 N N . LEU A 1 96 ? -10.037 3.209 -5.213 1.00 96.31 96 LEU A N 1
ATOM 758 C CA . LEU A 1 96 ? -10.644 3.154 -3.878 1.00 96.31 96 LEU A CA 1
ATOM 759 C C . LEU A 1 96 ? -10.030 4.206 -2.946 1.00 96.31 96 LEU A C 1
ATOM 761 O O . LEU A 1 96 ? -10.749 4.951 -2.282 1.00 96.31 96 LEU A O 1
ATOM 765 N N . LEU A 1 97 ? -8.699 4.327 -2.934 1.00 94.75 97 LEU A N 1
ATOM 766 C CA . LEU A 1 97 ? -8.012 5.301 -2.084 1.00 94.75 97 LEU A CA 1
ATOM 767 C C . LEU A 1 97 ? -8.334 6.745 -2.484 1.00 94.75 97 LEU A C 1
ATOM 769 O O . LEU A 1 97 ? -8.655 7.555 -1.614 1.00 94.75 97 LEU A O 1
ATOM 773 N N . GLN A 1 98 ? -8.310 7.061 -3.780 1.00 92.38 98 GLN A N 1
ATOM 774 C CA . GLN A 1 98 ? -8.638 8.400 -4.279 1.00 92.38 98 GLN A CA 1
ATOM 775 C C . GLN A 1 98 ? -10.094 8.799 -3.993 1.00 92.38 98 GLN A C 1
ATOM 777 O O . GLN A 1 98 ? -10.352 9.943 -3.623 1.00 92.38 98 GLN A O 1
ATOM 782 N N . ASN A 1 99 ? -11.037 7.862 -4.118 1.00 93.12 99 ASN A N 1
ATOM 783 C CA . ASN A 1 99 ? -12.455 8.123 -3.863 1.00 93.12 99 ASN A CA 1
ATOM 784 C C . ASN A 1 99 ? -12.783 8.207 -2.369 1.00 93.12 99 ASN A C 1
ATOM 786 O O . ASN A 1 99 ? -13.690 8.938 -1.975 1.00 93.12 99 ASN A O 1
ATOM 790 N N . SER A 1 100 ? -12.051 7.469 -1.531 1.00 92.88 100 SER A N 1
ATOM 791 C CA . SER A 1 100 ? -12.330 7.397 -0.097 1.00 92.88 100 SER A CA 1
ATOM 792 C C . SER A 1 100 ? -12.079 8.715 0.640 1.00 92.88 100 SER A C 1
ATOM 794 O O . SER A 1 100 ? -12.795 9.026 1.594 1.00 92.88 100 SER A O 1
ATOM 796 N N . VAL A 1 101 ? -11.080 9.502 0.218 1.00 89.75 101 VAL A N 1
ATOM 797 C CA . VAL A 1 101 ? -10.618 10.684 0.957 1.00 89.75 101 VAL A CA 1
ATOM 798 C C . VAL A 1 101 ? -10.492 11.892 0.026 1.00 89.75 101 VAL A C 1
ATOM 800 O O . VAL A 1 101 ? -9.574 11.945 -0.795 1.00 89.75 101 VAL A O 1
ATOM 803 N N . PRO A 1 102 ? -11.342 12.925 0.184 1.00 88.25 102 PRO A N 1
ATOM 804 C CA . PRO A 1 102 ? -11.234 14.127 -0.626 1.00 88.25 102 PRO A CA 1
ATOM 805 C C . PRO A 1 102 ? -9.933 14.875 -0.315 1.00 88.25 102 PRO A C 1
ATOM 807 O O . PRO A 1 102 ? -9.510 14.976 0.846 1.00 88.25 102 PRO A O 1
ATOM 810 N N . CYS A 1 103 ? -9.334 15.435 -1.368 1.00 87.50 103 CYS A N 1
ATOM 811 C CA . CYS A 1 103 ? -8.104 16.230 -1.320 1.00 87.50 103 CYS A CA 1
ATOM 812 C C . CYS A 1 103 ? -6.874 15.478 -0.780 1.00 87.50 103 CYS A C 1
ATOM 814 O O . CYS A 1 103 ? -5.941 16.110 -0.277 1.00 87.50 103 CYS A O 1
ATOM 816 N N . VAL A 1 104 ? -6.853 14.144 -0.868 1.00 92.56 104 VAL A N 1
ATOM 817 C CA . VAL A 1 104 ? -5.657 13.363 -0.541 1.00 92.56 104 VAL A CA 1
ATOM 818 C C . VAL A 1 104 ? -4.526 13.691 -1.519 1.00 92.56 104 VAL A C 1
ATOM 820 O O . VAL A 1 104 ? -4.735 13.769 -2.730 1.00 92.56 104 VAL A O 1
ATOM 823 N N . LYS A 1 105 ? -3.312 13.908 -1.001 1.00 92.12 105 LYS A N 1
ATOM 824 C CA . LYS A 1 105 ? -2.134 14.133 -1.842 1.00 92.12 105 LYS A CA 1
ATOM 825 C C . LYS A 1 105 ? -1.520 12.795 -2.204 1.00 92.12 105 LYS A C 1
ATOM 827 O O . LYS A 1 105 ? -1.001 12.090 -1.342 1.00 92.12 105 LYS A O 1
ATOM 832 N N . GLU A 1 106 ? -1.558 12.476 -3.485 1.00 93.62 106 GLU A N 1
ATOM 833 C CA . GLU A 1 106 ? -0.910 11.306 -4.056 1.00 93.62 106 GLU A CA 1
ATOM 834 C C . GLU A 1 106 ? 0.499 11.662 -4.543 1.00 93.62 106 GLU A C 1
ATOM 836 O O . GLU A 1 106 ? 0.703 12.652 -5.248 1.00 93.62 106 GLU A O 1
ATOM 841 N N . ARG A 1 107 ? 1.488 10.845 -4.178 1.00 91.31 107 ARG A N 1
ATOM 842 C CA . ARG A 1 107 ? 2.860 10.947 -4.681 1.00 91.31 107 ARG A CA 1
ATOM 843 C C . ARG A 1 107 ? 3.521 9.580 -4.775 1.00 91.31 107 ARG A C 1
ATOM 845 O O . ARG A 1 107 ? 3.042 8.590 -4.226 1.00 91.31 107 ARG A O 1
ATOM 852 N N . ILE A 1 108 ? 4.686 9.547 -5.411 1.00 89.31 108 ILE A N 1
ATOM 853 C CA . ILE A 1 108 ? 5.612 8.427 -5.284 1.00 89.31 108 ILE A CA 1
ATOM 854 C C . ILE A 1 108 ? 6.611 8.740 -4.175 1.00 89.31 108 ILE A C 1
ATOM 856 O O . ILE A 1 108 ? 7.356 9.715 -4.249 1.00 89.31 108 ILE A O 1
ATOM 860 N N . SER A 1 109 ? 6.649 7.889 -3.153 1.00 85.12 109 SER A N 1
ATOM 861 C CA . SER A 1 109 ? 7.692 7.905 -2.128 1.00 85.12 109 SER A CA 1
ATOM 862 C C . SER A 1 109 ? 8.338 6.535 -2.075 1.00 85.12 109 SER A C 1
ATOM 864 O O . SER A 1 109 ? 7.652 5.518 -2.121 1.00 85.12 109 SER A O 1
ATOM 866 N N . TRP A 1 110 ? 9.669 6.493 -2.040 1.00 78.44 110 TRP A N 1
ATOM 867 C CA . TRP A 1 110 ? 10.418 5.232 -2.048 1.00 78.44 110 TRP A CA 1
ATOM 868 C C . TRP A 1 110 ? 10.029 4.292 -3.209 1.00 78.44 110 TRP A C 1
ATOM 870 O O . TRP A 1 110 ? 10.010 3.076 -3.062 1.00 78.44 110 TRP A O 1
ATOM 880 N N . SER A 1 111 ? 9.740 4.864 -4.387 1.00 79.88 111 SER A N 1
ATOM 881 C CA . SER A 1 111 ? 9.263 4.135 -5.582 1.00 79.88 111 SER A CA 1
ATOM 882 C C . SER A 1 111 ? 7.943 3.377 -5.380 1.00 79.88 111 SER A C 1
ATOM 884 O O . SER A 1 111 ? 7.674 2.415 -6.095 1.00 79.88 111 SER A O 1
ATOM 886 N N . MET A 1 112 ? 7.124 3.803 -4.418 1.00 86.94 112 MET A N 1
ATOM 887 C CA . MET A 1 112 ? 5.817 3.228 -4.117 1.00 86.94 112 MET A CA 1
ATOM 888 C C . MET A 1 112 ? 4.735 4.315 -4.065 1.00 86.94 112 MET A C 1
ATOM 890 O O . MET A 1 112 ? 5.032 5.457 -3.699 1.00 86.94 112 MET A O 1
ATOM 894 N N . PRO A 1 113 ? 3.480 3.963 -4.389 1.00 93.75 113 PRO A N 1
ATOM 895 C CA . PRO A 1 113 ? 2.326 4.816 -4.156 1.00 93.75 113 PRO A CA 1
ATOM 896 C C . PRO A 1 113 ? 2.203 5.212 -2.689 1.00 93.75 113 PRO A C 1
ATOM 898 O O . PRO A 1 113 ? 2.196 4.361 -1.795 1.00 93.75 113 PRO A O 1
ATOM 901 N N . TYR A 1 114 ? 2.111 6.515 -2.459 1.00 93.25 114 TYR A N 1
ATOM 902 C CA . TYR A 1 114 ? 2.056 7.116 -1.140 1.00 93.25 114 TYR A CA 1
ATOM 903 C C . TYR A 1 114 ? 0.990 8.206 -1.120 1.00 93.25 114 TYR A C 1
ATOM 905 O O . TYR A 1 114 ? 0.999 9.110 -1.956 1.00 93.25 114 TYR A O 1
ATOM 913 N N . TYR A 1 115 ? 0.094 8.116 -0.148 1.00 94.38 115 TYR A N 1
ATOM 914 C CA . TYR A 1 115 ? -1.030 9.022 0.026 1.00 94.38 115 TYR A CA 1
ATOM 915 C C . TYR A 1 115 ? -0.891 9.699 1.378 1.00 94.38 115 TYR A C 1
ATOM 917 O O . TYR A 1 115 ? -0.723 9.019 2.391 1.00 94.38 115 TYR A O 1
ATOM 925 N N . GLU A 1 116 ? -0.951 11.026 1.398 1.00 92.69 116 GLU A N 1
ATOM 926 C CA . GLU A 1 116 ? -0.831 11.808 2.626 1.00 92.69 116 GLU A CA 1
ATOM 927 C C . GLU A 1 116 ? -1.915 12.870 2.751 1.00 92.69 116 GLU A C 1
ATOM 929 O O . GLU A 1 116 ? -2.346 13.488 1.771 1.00 92.69 116 GLU A O 1
ATOM 934 N N . LYS A 1 117 ? -2.320 13.108 3.996 1.00 93.31 117 LYS A N 1
ATOM 935 C CA . LYS A 1 117 ? -3.214 14.194 4.376 1.00 93.31 117 LYS A CA 1
ATOM 936 C C . LYS A 1 117 ? -2.944 14.570 5.829 1.00 93.31 117 LYS A C 1
ATOM 938 O O . LYS A 1 117 ? -2.882 13.700 6.686 1.00 93.31 117 LYS A O 1
ATOM 943 N N . GLU A 1 118 ? -2.728 15.861 6.084 1.00 89.31 118 GLU A N 1
ATOM 944 C CA . GLU A 1 118 ? -2.607 16.425 7.444 1.00 89.31 118 GLU A CA 1
ATOM 945 C C . GLU A 1 118 ? -1.593 15.702 8.358 1.00 89.31 118 GLU A C 1
ATOM 947 O O . GLU A 1 118 ? -1.801 15.535 9.554 1.00 89.31 118 GLU A O 1
ATOM 952 N N . GLY A 1 119 ? -0.466 15.257 7.789 1.00 86.62 119 GLY A N 1
ATOM 953 C CA . GLY A 1 119 ? 0.589 14.548 8.526 1.00 86.62 119 GLY A CA 1
ATOM 954 C C . GLY A 1 119 ? 0.333 13.051 8.736 1.00 86.62 119 GLY A C 1
ATOM 955 O O . GLY A 1 119 ? 1.216 12.357 9.235 1.00 86.62 119 GLY A O 1
ATOM 956 N N . LYS A 1 120 ? -0.823 12.534 8.309 1.00 90.69 120 LYS A N 1
ATOM 957 C CA . LYS A 1 120 ? -1.127 11.102 8.255 1.00 90.69 120 LYS A CA 1
ATOM 958 C C . LYS A 1 120 ? -0.863 10.550 6.860 1.00 90.69 120 LYS A C 1
ATOM 960 O O . LYS A 1 120 ? -0.905 11.284 5.868 1.00 90.69 120 LYS A O 1
ATOM 965 N N . SER A 1 121 ? -0.589 9.250 6.776 1.00 92.81 121 SER A N 1
ATOM 966 C CA . SER A 1 121 ? -0.270 8.623 5.497 1.00 92.81 121 SER A CA 1
ATOM 967 C C . SER A 1 121 ? -0.605 7.148 5.418 1.00 92.81 121 SER A C 1
ATOM 969 O O . SER A 1 121 ? -0.483 6.428 6.407 1.00 92.81 121 SER A O 1
ATOM 971 N N . ILE A 1 122 ? -0.898 6.705 4.202 1.00 94.88 122 ILE A N 1
ATOM 972 C CA . ILE A 1 122 ? -1.037 5.300 3.827 1.00 94.88 122 ILE A CA 1
ATOM 973 C C . ILE A 1 122 ? -0.239 5.038 2.549 1.00 94.88 122 ILE A C 1
ATOM 975 O O . ILE A 1 122 ? 0.036 5.941 1.756 1.00 94.88 122 ILE A O 1
ATOM 979 N N . SER A 1 123 ? 0.158 3.790 2.335 1.00 93.81 123 SER A N 1
ATOM 980 C CA . SER A 1 123 ? 0.865 3.394 1.113 1.00 93.81 123 SER A CA 1
ATOM 981 C C . SER A 1 123 ? 0.522 1.970 0.718 1.00 93.81 123 SER A C 1
ATOM 983 O O . SER A 1 123 ? 0.007 1.199 1.528 1.00 93.81 123 SER A O 1
ATOM 985 N N . PHE A 1 124 ? 0.823 1.593 -0.522 1.00 94.56 124 PHE A N 1
ATOM 986 C CA . PHE A 1 124 ? 0.710 0.202 -0.943 1.00 94.56 124 PHE A CA 1
ATOM 987 C C . PHE A 1 124 ? 1.860 -0.221 -1.852 1.00 94.56 124 PHE A C 1
ATOM 989 O O . PHE A 1 124 ? 2.504 0.605 -2.494 1.00 94.56 124 PHE A O 1
ATOM 996 N N . SER A 1 125 ? 2.129 -1.526 -1.910 1.00 91.69 125 SER A N 1
ATOM 997 C CA . SER A 1 125 ? 3.077 -2.110 -2.858 1.00 91.69 125 SER A CA 1
ATOM 998 C C . SER A 1 125 ? 2.553 -3.388 -3.499 1.00 91.69 125 SER A C 1
ATOM 1000 O O . SER A 1 125 ? 1.843 -4.187 -2.889 1.00 91.69 125 SER A O 1
ATOM 1002 N N . ALA A 1 126 ? 2.958 -3.601 -4.747 1.00 91.56 126 ALA A N 1
ATOM 1003 C CA . ALA A 1 126 ? 2.758 -4.844 -5.463 1.00 91.56 126 ALA A CA 1
ATOM 1004 C C . ALA A 1 126 ? 3.783 -5.890 -5.003 1.00 91.56 126 ALA A C 1
ATOM 1006 O O . ALA A 1 126 ? 4.999 -5.728 -5.178 1.00 91.56 126 ALA A O 1
ATOM 1007 N N . CYS A 1 127 ? 3.298 -7.003 -4.462 1.00 89.38 127 CYS A N 1
ATOM 1008 C CA . CYS A 1 127 ? 4.110 -8.185 -4.196 1.00 89.38 127 CYS A CA 1
ATOM 1009 C C . CYS A 1 127 ? 3.691 -9.332 -5.116 1.00 89.38 127 CYS A C 1
ATOM 1011 O O . CYS A 1 127 ? 2.731 -9.195 -5.860 1.00 89.38 127 CYS A O 1
ATOM 1013 N N . LYS A 1 128 ? 4.428 -10.451 -5.144 1.00 87.31 128 LYS A N 1
ATOM 1014 C CA . LYS A 1 128 ? 4.219 -11.502 -6.160 1.00 87.31 128 LYS A CA 1
ATOM 1015 C C . LYS A 1 128 ? 2.827 -12.133 -6.118 1.00 87.31 128 LYS A C 1
ATOM 1017 O O . LYS A 1 128 ? 2.328 -12.555 -7.152 1.00 87.31 128 LYS A O 1
ATOM 1022 N N . LYS A 1 129 ? 2.239 -12.241 -4.924 1.00 89.94 129 LYS A N 1
ATOM 1023 C CA . LYS A 1 129 ? 0.966 -12.945 -4.686 1.00 89.94 129 LYS A CA 1
ATOM 1024 C C . LYS A 1 129 ? -0.147 -12.049 -4.132 1.00 89.94 129 LYS A C 1
ATOM 1026 O O . LYS A 1 129 ? -1.289 -12.483 -4.062 1.00 89.94 129 LYS A O 1
ATOM 1031 N N . HIS A 1 130 ? 0.187 -10.840 -3.697 1.00 93.12 130 HIS A N 1
ATOM 1032 C CA . HIS A 1 130 ? -0.723 -9.958 -2.974 1.00 93.12 130 HIS A CA 1
ATOM 1033 C C . HIS A 1 130 ? -0.296 -8.495 -3.125 1.00 93.12 130 HIS A C 1
ATOM 1035 O O . HIS A 1 130 ? 0.847 -8.204 -3.492 1.00 93.12 130 HIS A O 1
ATOM 1041 N N . ILE A 1 131 ? -1.199 -7.591 -2.768 1.00 94.62 131 ILE A N 1
ATOM 1042 C CA . ILE A 1 131 ? -0.918 -6.184 -2.491 1.00 94.62 131 ILE A CA 1
ATOM 1043 C C . ILE A 1 131 ? -0.608 -6.063 -0.999 1.00 94.62 131 ILE A C 1
ATOM 1045 O O . ILE A 1 131 ? -1.374 -6.548 -0.169 1.00 94.62 131 ILE A O 1
ATOM 1049 N N . SER A 1 132 ? 0.516 -5.442 -0.651 1.00 93.69 132 SER A N 1
ATOM 1050 C CA . SER A 1 132 ? 0.785 -5.033 0.731 1.00 93.69 132 SER A CA 1
ATOM 1051 C C . SER A 1 132 ? 0.241 -3.628 0.933 1.00 93.69 132 SER A C 1
ATOM 1053 O O . SER A 1 132 ? 0.708 -2.705 0.272 1.00 93.69 132 SER A O 1
ATOM 1055 N N . PHE A 1 133 ? -0.728 -3.466 1.826 1.00 95.44 133 PHE A N 1
ATOM 1056 C CA . PHE A 1 133 ? -1.326 -2.182 2.172 1.00 95.44 133 PHE A CA 1
ATOM 1057 C C . PHE A 1 133 ? -0.873 -1.749 3.563 1.00 95.44 133 PHE A C 1
ATOM 1059 O O . PHE A 1 133 ? -1.115 -2.451 4.538 1.00 95.44 133 PHE A O 1
ATOM 1066 N N . TYR A 1 134 ? -0.198 -0.609 3.656 1.00 93.94 134 TYR A N 1
ATOM 1067 C CA . TYR A 1 134 ? 0.384 -0.093 4.889 1.00 93.94 134 TYR A CA 1
ATOM 1068 C C . TYR A 1 134 ? -0.513 1.007 5.457 1.00 93.94 134 TYR A C 1
ATOM 1070 O O . TYR A 1 134 ? -0.502 2.137 4.962 1.00 93.94 134 TYR A O 1
ATOM 1078 N N . ALA A 1 135 ? -1.267 0.654 6.496 1.00 92.12 135 ALA A N 1
ATOM 1079 C CA . ALA A 1 135 ? -2.206 1.535 7.195 1.00 92.12 135 ALA A CA 1
ATOM 1080 C C . ALA A 1 135 ? -1.755 1.880 8.631 1.00 92.12 135 ALA A C 1
ATOM 1082 O O . ALA A 1 135 ? -2.358 2.728 9.284 1.00 92.12 135 ALA A O 1
ATOM 1083 N N . GLY A 1 136 ? -0.681 1.242 9.117 1.00 88.81 136 GLY A N 1
ATOM 1084 C CA . GLY A 1 136 ? -0.167 1.420 10.477 1.00 88.81 136 GLY A CA 1
ATOM 1085 C C . GLY A 1 136 ? -0.834 0.504 11.511 1.00 88.81 136 GLY A C 1
ATOM 1086 O O . GLY A 1 136 ? -1.900 -0.067 11.277 1.00 88.81 136 GLY A O 1
ATOM 1087 N N . ALA A 1 137 ? -0.179 0.343 12.664 1.00 89.88 137 ALA A N 1
ATOM 1088 C CA . ALA A 1 137 ? -0.616 -0.573 13.720 1.00 89.88 137 ALA A CA 1
ATOM 1089 C C . ALA A 1 137 ? -1.968 -0.198 14.337 1.00 89.88 137 ALA A C 1
ATOM 1091 O O . ALA A 1 137 ? -2.770 -1.079 14.644 1.00 89.88 137 ALA A O 1
ATOM 1092 N N . GLU A 1 138 ? -2.241 1.098 14.497 1.00 91.44 138 GLU A N 1
ATOM 1093 C CA . GLU A 1 138 ? -3.498 1.563 15.089 1.00 91.44 138 GLU A CA 1
ATOM 1094 C C . GLU A 1 138 ? -4.703 1.200 14.215 1.00 91.44 138 GLU A C 1
ATOM 1096 O O . GLU A 1 138 ? -5.722 0.746 14.734 1.00 91.44 138 GLU A O 1
ATOM 1101 N N . ALA A 1 139 ? -4.561 1.304 12.888 1.00 93.56 139 ALA A N 1
ATOM 1102 C CA . ALA A 1 139 ? -5.595 0.890 11.946 1.00 93.56 139 ALA A CA 1
ATOM 1103 C C . ALA A 1 139 ? -5.853 -0.616 12.044 1.00 93.56 139 ALA A C 1
ATOM 1105 O O . ALA A 1 139 ? -6.993 -1.050 12.167 1.00 93.56 139 ALA A O 1
ATOM 1106 N N . ILE A 1 140 ? -4.795 -1.428 12.063 1.00 93.38 140 ILE A N 1
ATOM 1107 C CA . ILE A 1 140 ? -4.938 -2.884 12.192 1.00 93.38 140 ILE A CA 1
ATOM 1108 C C . ILE A 1 140 ? -5.633 -3.256 13.504 1.00 93.38 140 ILE A C 1
ATOM 1110 O O . ILE A 1 140 ? -6.497 -4.126 13.505 1.00 93.38 140 ILE A O 1
ATOM 1114 N N . GLY A 1 141 ? -5.304 -2.574 14.606 1.00 93.25 141 GLY A N 1
ATOM 1115 C CA . GLY A 1 141 ? -5.988 -2.763 15.883 1.00 93.25 141 GLY A CA 1
ATOM 1116 C C . GLY A 1 141 ? -7.464 -2.359 15.829 1.00 93.25 141 GLY A C 1
ATOM 1117 O O . GLY A 1 141 ? -8.319 -3.090 16.325 1.00 93.25 141 GLY A O 1
ATOM 1118 N N . LYS A 1 142 ? -7.778 -1.225 15.190 1.00 95.56 142 LYS A N 1
ATOM 1119 C CA . LYS A 1 142 ? -9.146 -0.704 15.058 1.00 95.56 142 LYS A CA 1
ATOM 1120 C C . LYS A 1 142 ? -10.049 -1.616 14.224 1.00 95.56 142 LYS A C 1
ATOM 1122 O O . LYS A 1 142 ? -11.202 -1.809 14.597 1.00 95.56 142 LYS A O 1
ATOM 1127 N N . PHE A 1 143 ? -9.514 -2.167 13.137 1.00 95.31 143 PHE A N 1
ATOM 1128 C CA . PHE A 1 143 ? -10.233 -2.972 12.145 1.00 95.31 143 PHE A CA 1
ATOM 1129 C C . PHE A 1 143 ? -9.986 -4.484 12.303 1.00 95.31 143 PHE A C 1
ATOM 1131 O O . PHE A 1 143 ? -10.260 -5.263 11.394 1.00 95.31 143 PHE A O 1
ATOM 1138 N N . ALA A 1 144 ? -9.463 -4.930 13.452 1.00 93.12 144 ALA A N 1
AT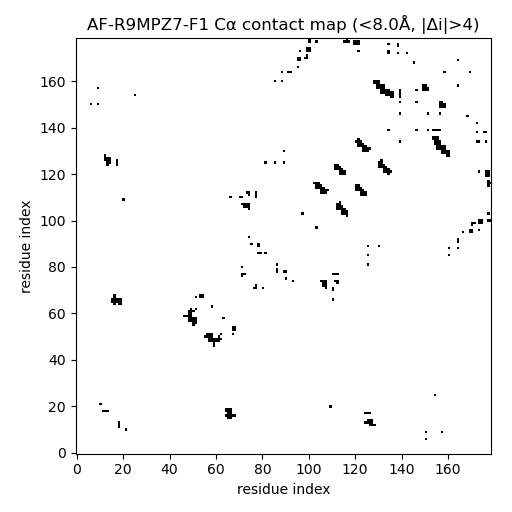OM 1139 C CA . ALA A 1 144 ? -9.026 -6.313 13.660 1.00 93.12 144 ALA A CA 1
ATOM 1140 C C . ALA A 1 144 ? -10.121 -7.356 13.371 1.00 93.12 144 ALA A C 1
ATOM 1142 O O . ALA A 1 144 ? -9.834 -8.405 12.800 1.00 93.12 144 ALA A O 1
ATOM 1143 N N . LEU A 1 145 ? -11.377 -7.058 13.728 1.00 93.19 145 LEU A N 1
ATOM 1144 C CA . LEU A 1 145 ? -12.509 -7.963 13.503 1.00 93.19 145 LEU A CA 1
ATOM 1145 C C . LEU A 1 145 ? -12.805 -8.170 12.014 1.00 93.19 145 LEU A C 1
ATOM 1147 O O . LEU A 1 145 ? -13.043 -9.299 11.586 1.00 93.19 145 LEU A O 1
ATOM 1151 N N . GLU A 1 146 ? -12.753 -7.098 11.230 1.00 93.00 146 GLU A N 1
ATOM 1152 C CA . GLU A 1 146 ? -12.989 -7.124 9.782 1.00 93.00 146 GLU A CA 1
ATOM 1153 C C . GLU A 1 146 ? -11.783 -7.685 9.013 1.00 93.00 146 GLU A C 1
ATOM 1155 O O . GLU A 1 146 ? -11.921 -8.208 7.910 1.00 93.00 146 GLU A O 1
ATOM 1160 N N . LEU A 1 147 ? -10.591 -7.625 9.613 1.00 92.94 147 LEU A N 1
ATOM 1161 C CA . LEU A 1 147 ? -9.346 -8.130 9.037 1.00 92.94 147 LEU A CA 1
ATOM 1162 C C . LEU A 1 147 ? -9.092 -9.622 9.293 1.00 92.94 147 LEU A C 1
ATOM 1164 O O . LEU A 1 147 ? -8.105 -10.147 8.785 1.00 92.94 147 LEU A O 1
ATOM 1168 N N . ASN A 1 148 ? -9.964 -10.320 10.027 1.00 89.75 148 ASN A N 1
ATOM 1169 C CA . ASN A 1 148 ? -9.779 -11.732 10.394 1.00 89.75 148 ASN A CA 1
ATOM 1170 C C . ASN A 1 148 ? -9.592 -12.679 9.193 1.00 89.75 148 ASN A C 1
ATOM 1172 O O . ASN A 1 148 ? -8.962 -13.728 9.321 1.00 89.75 148 ASN A O 1
ATOM 1176 N N . GLU A 1 149 ? -10.123 -12.321 8.023 1.00 88.81 149 GLU A N 1
ATOM 1177 C CA . GLU A 1 149 ? -10.004 -13.118 6.795 1.00 88.81 149 GLU A CA 1
ATOM 1178 C C . GLU A 1 149 ? -8.720 -12.838 5.993 1.00 88.81 149 GLU A C 1
ATOM 1180 O O . GLU A 1 149 ? -8.443 -13.516 4.993 1.00 88.81 149 GLU A O 1
ATOM 1185 N N . PHE A 1 150 ? -7.929 -11.849 6.417 1.00 91.19 150 PHE A N 1
ATOM 1186 C CA . PHE A 1 150 ? -6.727 -11.392 5.733 1.00 91.19 150 PHE A CA 1
ATOM 1187 C C . PHE A 1 150 ? -5.484 -11.618 6.586 1.00 91.19 150 PHE A C 1
ATOM 1189 O O . PHE A 1 150 ? -5.487 -11.506 7.809 1.00 91.19 150 PHE A O 1
ATOM 1196 N N . ALA A 1 151 ? -4.368 -11.905 5.919 1.00 90.88 151 ALA A N 1
ATOM 1197 C CA . ALA A 1 151 ? -3.087 -11.930 6.601 1.00 90.88 151 ALA A CA 1
ATOM 1198 C C . ALA A 1 151 ? -2.658 -10.490 6.922 1.00 90.88 151 ALA A C 1
ATOM 1200 O O . ALA A 1 151 ? -2.670 -9.620 6.049 1.00 90.88 151 ALA A O 1
ATOM 1201 N N . THR A 1 152 ? -2.232 -10.252 8.157 1.00 91.06 152 THR A N 1
ATOM 1202 C CA . THR A 1 152 ? -1.743 -8.951 8.625 1.00 91.06 152 THR A CA 1
ATOM 1203 C C . THR A 1 152 ? -0.366 -9.096 9.272 1.00 91.06 152 THR A C 1
ATOM 1205 O O . THR A 1 152 ? 0.053 -10.182 9.678 1.00 91.06 152 THR A O 1
ATOM 1208 N N . ASN A 1 153 ? 0.379 -7.997 9.330 1.00 88.38 153 ASN A N 1
ATOM 1209 C CA . ASN A 1 153 ? 1.569 -7.852 10.166 1.00 88.38 153 ASN A CA 1
ATOM 1210 C C . ASN A 1 153 ? 1.387 -6.641 11.101 1.00 88.38 153 ASN A C 1
ATOM 1212 O O . ASN A 1 153 ? 0.290 -6.105 11.191 1.00 88.38 153 ASN A O 1
ATOM 1216 N N . LYS A 1 154 ? 2.448 -6.178 11.779 1.00 86.00 154 LYS A N 1
ATOM 1217 C CA . LYS A 1 154 ? 2.373 -5.021 12.692 1.00 86.00 154 LYS A CA 1
ATOM 1218 C C . LYS A 1 154 ? 1.763 -3.759 12.053 1.00 86.00 154 LYS A C 1
ATOM 1220 O O . LYS A 1 154 ? 1.046 -3.054 12.742 1.00 86.00 154 LYS A O 1
ATOM 1225 N N . ASN A 1 155 ? 2.046 -3.472 10.779 1.00 88.75 155 ASN A N 1
ATOM 1226 C CA . ASN A 1 155 ? 1.707 -2.203 10.112 1.00 88.75 155 ASN A CA 1
ATOM 1227 C C . ASN A 1 155 ? 1.023 -2.360 8.738 1.00 88.75 155 ASN A C 1
ATOM 1229 O O . ASN A 1 155 ? 0.687 -1.355 8.107 1.00 88.75 155 ASN A O 1
ATOM 1233 N N . ALA A 1 156 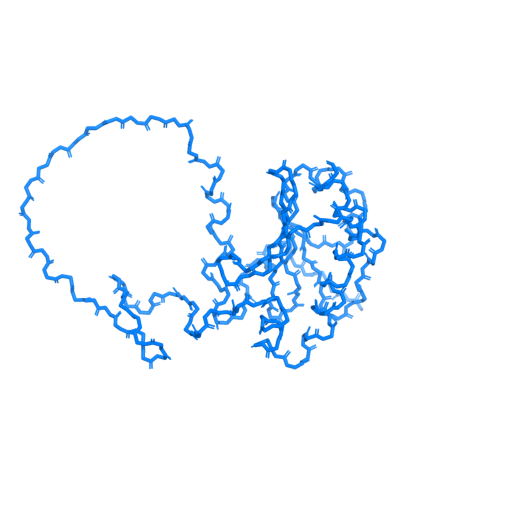? 0.866 -3.586 8.245 1.00 91.12 156 ALA A N 1
ATOM 1234 C CA . ALA A 1 156 ? 0.410 -3.887 6.899 1.00 91.12 156 ALA A CA 1
ATOM 1235 C C . ALA A 1 156 ? -0.638 -5.001 6.854 1.00 91.12 156 ALA A C 1
ATOM 1237 O O . ALA A 1 156 ? -0.604 -5.956 7.631 1.00 91.12 156 ALA A O 1
ATOM 1238 N N . ILE A 1 157 ? -1.517 -4.888 5.869 1.00 94.19 157 ILE A N 1
ATOM 1239 C CA . ILE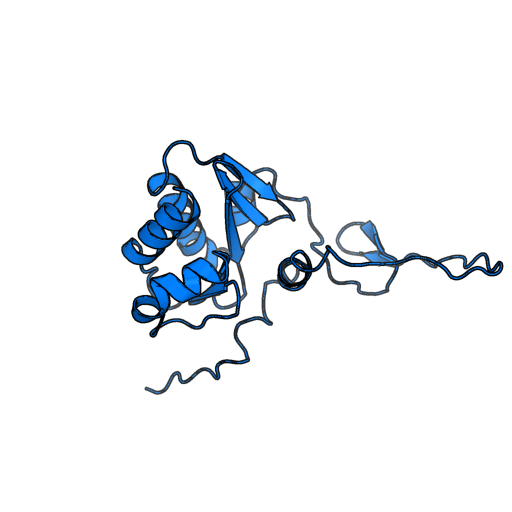 A 1 157 ? -2.557 -5.844 5.506 1.00 94.19 157 ILE A CA 1
ATOM 1240 C C . ILE A 1 157 ? -2.197 -6.409 4.131 1.00 94.19 157 ILE A C 1
ATOM 1242 O O . ILE A 1 157 ? -1.777 -5.669 3.238 1.00 94.19 157 ILE A O 1
ATOM 1246 N N . TYR A 1 158 ? -2.338 -7.717 3.950 1.00 94.25 158 TYR A N 1
ATOM 1247 C CA . TYR A 1 158 ? -2.014 -8.391 2.700 1.00 94.25 158 TYR A CA 1
ATOM 1248 C C . TYR A 1 158 ? -3.293 -8.803 1.975 1.00 94.25 158 TYR A C 1
ATOM 1250 O O . TYR A 1 158 ? -4.016 -9.681 2.441 1.00 94.25 158 TYR A O 1
ATOM 1258 N N . PHE A 1 159 ? -3.536 -8.205 0.808 1.00 94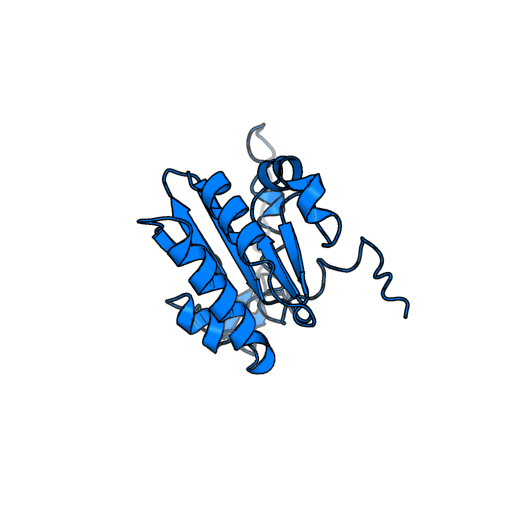.94 159 PHE A N 1
ATOM 1259 C CA . PHE A 1 159 ? -4.682 -8.515 -0.047 1.00 94.94 159 PHE A CA 1
ATOM 1260 C C . PHE A 1 159 ? -4.265 -9.435 -1.201 1.00 94.94 159 PHE A C 1
ATOM 1262 O O . PHE A 1 159 ? -3.555 -8.987 -2.106 1.00 94.94 159 PHE A O 1
ATOM 1269 N N . PRO A 1 160 ? -4.655 -10.720 -1.191 1.00 93.50 160 PRO A N 1
ATOM 1270 C CA . PRO A 1 160 ? -4.321 -11.663 -2.256 1.00 93.50 160 PRO A CA 1
ATOM 1271 C C . PRO A 1 160 ? -4.918 -11.255 -3.610 1.00 93.50 160 PRO A C 1
ATOM 1273 O O . PRO A 1 160 ? -6.045 -10.773 -3.666 1.00 93.50 160 PRO A O 1
ATOM 1276 N N . TYR A 1 161 ? -4.197 -11.481 -4.714 1.00 92.12 161 TYR A N 1
ATOM 1277 C CA . TYR A 1 161 ? -4.731 -11.175 -6.055 1.00 92.12 161 TYR A CA 1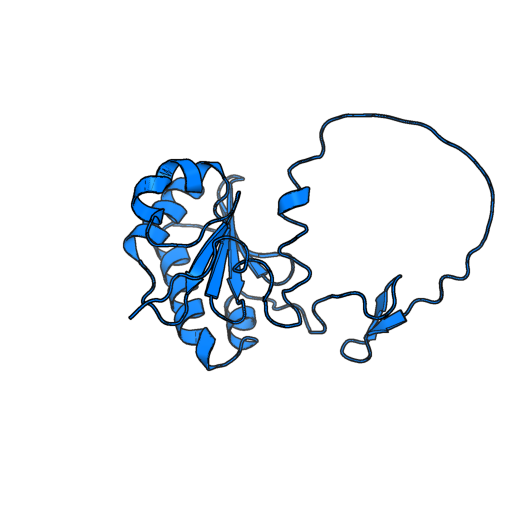
ATOM 1278 C C . TYR A 1 161 ? -5.808 -12.155 -6.539 1.00 92.12 161 TYR A C 1
ATOM 1280 O O . TYR A 1 161 ? -6.550 -11.834 -7.467 1.00 92.12 161 TYR A O 1
ATOM 1288 N N . ASP A 1 162 ? -5.864 -13.351 -5.948 1.00 90.38 162 ASP A N 1
ATOM 1289 C CA . ASP A 1 162 ? -6.832 -14.404 -6.274 1.00 90.38 162 ASP A CA 1
ATOM 1290 C C . ASP A 1 162 ? -8.220 -14.158 -5.662 1.00 90.38 162 ASP A C 1
ATOM 1292 O O . ASP A 1 162 ? -9.183 -14.829 -6.031 1.00 90.38 162 ASP A O 1
ATOM 1296 N N . LYS A 1 163 ? -8.346 -13.163 -4.776 1.00 89.38 163 LYS A N 1
ATOM 1297 C CA . LYS A 1 163 ? -9.607 -12.713 -4.184 1.00 89.38 163 LYS A CA 1
ATOM 1298 C C . LYS A 1 163 ? -9.980 -11.319 -4.691 1.00 89.38 163 LYS A C 1
ATOM 1300 O O . LYS A 1 163 ? -9.138 -10.562 -5.176 1.00 89.38 163 LYS A O 1
ATOM 1305 N N . ALA A 1 164 ? -11.266 -10.983 -4.607 1.00 91.94 164 ALA A N 1
ATOM 1306 C CA . ALA A 1 164 ? -11.719 -9.613 -4.825 1.00 91.94 164 ALA A CA 1
ATOM 1307 C C . ALA A 1 164 ? -11.210 -8.699 -3.702 1.00 91.94 164 ALA A C 1
ATOM 1309 O O . ALA A 1 164 ? -11.075 -9.144 -2.560 1.00 91.94 164 ALA A O 1
ATOM 1310 N N . LEU A 1 165 ? -10.926 -7.435 -4.026 1.00 93.69 165 LEU A N 1
ATOM 1311 C CA . LEU A 1 165 ? -10.584 -6.458 -2.999 1.00 93.69 165 LEU A CA 1
ATOM 1312 C C . LEU A 1 165 ? -11.835 -6.130 -2.169 1.00 93.69 165 LEU A C 1
ATOM 1314 O O . LEU A 1 165 ? -12.892 -5.870 -2.748 1.00 93.69 165 LEU A O 1
ATOM 1318 N N . PRO A 1 166 ? -11.745 -6.127 -0.827 1.00 95.12 166 PRO A N 1
ATOM 1319 C CA . PRO A 1 166 ? -12.853 -5.723 0.027 1.00 95.12 166 PRO A CA 1
ATOM 1320 C C . PRO A 1 166 ? -12.978 -4.192 -0.005 1.00 95.12 166 PRO A C 1
ATOM 1322 O O . PRO A 1 166 ? -12.457 -3.500 0.868 1.00 95.12 166 PRO A O 1
ATOM 1325 N N . ALA A 1 167 ? -13.625 -3.669 -1.049 1.00 95.69 167 ALA A N 1
ATOM 1326 C CA . ALA A 1 167 ? -13.709 -2.237 -1.345 1.00 95.69 167 ALA A CA 1
ATOM 1327 C C . ALA A 1 167 ? -14.129 -1.400 -0.126 1.00 95.69 167 ALA A C 1
ATOM 1329 O O . ALA A 1 167 ? -13.406 -0.492 0.275 1.00 95.69 167 ALA A O 1
ATOM 1330 N N . GLU A 1 168 ? -15.233 -1.774 0.521 1.00 95.69 168 GLU A N 1
ATOM 1331 C CA . GLU A 1 168 ? -15.773 -1.061 1.684 1.00 95.69 168 GLU A CA 1
ATOM 1332 C C . GLU A 1 168 ? -14.783 -1.012 2.860 1.00 95.69 168 GLU A C 1
ATOM 1334 O O . GLU A 1 168 ? -14.583 0.039 3.469 1.00 95.69 168 GLU A O 1
ATOM 1339 N N . LEU A 1 169 ? -14.103 -2.126 3.148 1.00 96.19 169 LEU A N 1
ATOM 1340 C CA . LEU A 1 169 ? -13.102 -2.193 4.213 1.00 96.19 169 LEU A CA 1
ATOM 1341 C C . LEU A 1 169 ? -11.897 -1.295 3.905 1.00 96.19 169 LEU A C 1
ATOM 1343 O O . LEU A 1 169 ? -11.431 -0.566 4.778 1.00 96.19 169 LEU A O 1
ATOM 1347 N N . ILE A 1 170 ? -11.404 -1.318 2.664 1.00 96.69 170 ILE A N 1
ATOM 1348 C CA . ILE A 1 170 ? -10.272 -0.484 2.237 1.00 96.69 170 ILE A CA 1
ATOM 1349 C C . ILE A 1 170 ? -10.627 1.000 2.358 1.00 96.69 170 ILE A C 1
ATOM 1351 O O . ILE A 1 170 ? -9.840 1.767 2.913 1.00 96.69 170 ILE A O 1
ATOM 1355 N N . GLU A 1 171 ? -11.809 1.405 1.896 1.00 95.94 171 GLU A N 1
ATOM 1356 C CA . GLU A 1 171 ? -12.276 2.790 1.999 1.00 95.94 171 GLU A CA 1
ATOM 1357 C C . GLU A 1 171 ? -12.466 3.229 3.456 1.00 95.94 171 GLU A C 1
ATOM 1359 O O . GLU A 1 171 ? -12.101 4.349 3.817 1.00 95.94 171 GLU A O 1
ATOM 1364 N N . ASN A 1 172 ? -12.999 2.357 4.317 1.00 96.56 172 ASN A N 1
ATOM 1365 C CA . ASN A 1 172 ? -13.155 2.631 5.747 1.00 96.56 172 ASN A CA 1
ATOM 1366 C C . ASN A 1 172 ? -11.807 2.832 6.441 1.00 96.56 172 ASN A C 1
ATOM 1368 O O . ASN A 1 172 ? -11.645 3.802 7.185 1.00 96.56 172 ASN A O 1
ATOM 1372 N N . ILE A 1 173 ? -10.830 1.968 6.154 1.00 96.25 173 ILE A N 1
ATOM 1373 C CA . ILE A 1 173 ? -9.472 2.106 6.682 1.00 96.25 173 ILE A CA 1
ATOM 1374 C C . ILE A 1 173 ? -8.835 3.397 6.166 1.00 96.25 173 ILE A C 1
ATOM 1376 O O . ILE A 1 173 ? -8.308 4.172 6.958 1.00 96.25 173 ILE A O 1
ATOM 1380 N N . ALA A 1 174 ? -8.907 3.663 4.860 1.00 96.06 174 ALA A N 1
ATOM 1381 C CA . ALA A 1 174 ? -8.310 4.852 4.258 1.00 96.06 174 ALA A CA 1
ATOM 1382 C C . ALA A 1 174 ? -8.900 6.145 4.833 1.00 96.06 174 ALA A C 1
ATOM 1384 O O . ALA A 1 174 ? -8.145 7.045 5.210 1.00 96.06 174 ALA A O 1
ATOM 1385 N N . ARG A 1 175 ? -10.230 6.210 4.982 1.00 95.62 175 ARG A N 1
ATOM 1386 C CA . ARG A 1 175 ? -10.910 7.322 5.655 1.00 95.62 175 ARG A CA 1
ATOM 1387 C C . ARG A 1 175 ? -10.427 7.484 7.076 1.00 95.62 175 ARG A C 1
ATOM 1389 O O . ARG A 1 175 ? -10.010 8.572 7.422 1.00 95.62 175 ARG A O 1
ATOM 1396 N N . TRP A 1 176 ? -10.430 6.424 7.873 1.00 95.75 176 TRP A N 1
ATOM 1397 C CA . TRP A 1 176 ? -10.014 6.503 9.270 1.00 95.75 176 TRP A CA 1
ATOM 1398 C C . TRP A 1 176 ? -8.543 6.927 9.428 1.00 95.75 176 TRP A C 1
ATOM 1400 O O . TRP A 1 176 ? -8.212 7.739 10.291 1.00 95.75 176 TRP A O 1
ATOM 1410 N N . CYS A 1 177 ? -7.657 6.424 8.564 1.00 93.50 177 CYS A N 1
ATOM 1411 C CA . CYS A 1 177 ? -6.236 6.764 8.577 1.00 93.50 177 CYS A CA 1
ATOM 1412 C C . CYS A 1 177 ? -5.951 8.203 8.135 1.00 93.50 177 CYS A C 1
ATOM 1414 O O . CYS A 1 177 ? -4.943 8.755 8.558 1.00 93.50 177 CYS A O 1
ATOM 1416 N N . LEU A 1 178 ? -6.769 8.795 7.261 1.00 91.25 178 LEU A N 1
ATOM 1417 C CA . LEU A 1 178 ? -6.510 10.107 6.648 1.00 91.25 178 LEU A CA 1
ATOM 1418 C C . LEU A 1 178 ? -7.554 11.182 7.009 1.00 91.25 178 LEU A C 1
ATOM 1420 O O . LEU A 1 178 ? -7.488 12.290 6.472 1.00 91.25 178 LEU A O 1
ATOM 1424 N N . SER A 1 179 ? -8.525 10.861 7.868 1.00 85.88 179 SER A N 1
ATOM 1425 C CA . SER A 1 179 ? -9.502 11.801 8.441 1.00 85.88 179 SER A CA 1
ATOM 1426 C C . SER A 1 179 ? -8.934 12.619 9.579 1.00 85.88 179 SER A C 1
ATOM 1428 O O . SER A 1 179 ? -8.066 12.072 10.301 1.00 85.88 179 SER A O 1
#

Solvent-accessible surface area (backbone atoms only — not comparable to full-atom values): 11026 Å² total; per-residue (Å²): 142,81,86,82,73,64,88,86,62,78,87,78,50,36,40,97,37,48,63,58,53,70,70,50,63,73,55,70,80,73,80,88,78,90,80,87,91,84,90,82,80,93,73,89,70,81,71,77,57,32,57,41,94,80,56,69,48,77,30,89,44,75,88,58,78,48,57,68,62,82,70,42,84,38,52,66,51,43,42,69,71,44,61,77,89,53,30,64,62,50,52,51,52,51,52,44,53,59,71,45,35,86,88,55,44,77,42,49,51,95,73,27,42,30,38,37,34,98,92,30,62,38,36,44,44,70,31,73,64,27,36,42,37,35,56,37,45,69,48,50,64,74,43,42,82,82,40,69,89,44,58,62,58,76,38,36,40,44,46,50,70,94,51,82,79,62,60,70,61,54,27,51,51,49,29,65,53,51,103

Nearest PDB structures (foldseek):
  2oc6-assembly2_B  TM=9.275E-01  e=5.228E-06  Bacillus subtilis
  8b7t-assembly1_A  TM=4.401E-01  e=9.776E+00  Encephalitozoon cuniculi

Sequence (179 aa):
MEISGRPGEWGKSCFPGNRYFADKQAVADERLRGTEQGRKSGFTEETDMWICPKCGREFKRTNQGHYCGKAPGTVLEYIDSQPIVTRPRLMEMMVLLQNSVPCVKERISWSMPYYEKEGKSISFSACKKHISFYAGAEAIGKFALELNEFATNKNAIYFPYDKALPAELIENIARWCLS

Mean predicted aligned error: 11.94 Å

Secondary structure (DSSP, 8-state):
------TTSGGG-B-TTTTTTHHHHTTTT-------------------PEEPTTT--EESSTT-----SPPPSSHHHHHHTS-TTTHHHHHHHHHHHHHHSTT-EEEEETTEEEEEETTEEEEEEEBSSEEEEE--HHHHHHTTTTTTTSEE-SSEEEEETTS---HHHHHHHHHHHH-

pLDDT: mean 76.51, std 22.31, range [27.8, 96.94]

Radius of gyration: 18.72 Å; Cα contacts (8 Å, |Δi|>4): 237; chains: 1; bounding box: 58×44×39 Å